Protein AF-A0A0M8NTA4-F1 (afdb_monomer)

Structure (mmCIF, N/CA/C/O backbone):
data_AF-A0A0M8NTA4-F1
#
_entry.id   AF-A0A0M8NTA4-F1
#
loop_
_atom_site.group_PDB
_atom_site.id
_atom_site.type_symbol
_atom_site.label_atom_id
_atom_site.label_alt_id
_atom_site.label_comp_id
_atom_site.label_asym_id
_atom_site.label_entity_id
_atom_site.label_seq_id
_atom_site.pdbx_PDB_ins_code
_atom_site.Cartn_x
_atom_site.Cartn_y
_atom_site.Cartn_z
_atom_site.occupancy
_atom_site.B_iso_or_equiv
_atom_site.auth_seq_id
_atom_site.auth_comp_id
_atom_site.auth_asym_id
_atom_site.auth_atom_id
_atom_site.pdbx_PDB_model_num
ATOM 1 N N . MET A 1 1 ? 6.843 -33.363 -51.214 1.00 38.62 1 MET A N 1
ATOM 2 C CA . MET A 1 1 ? 7.200 -34.109 -49.991 1.00 38.62 1 MET A CA 1
ATOM 3 C C . MET A 1 1 ? 6.464 -33.473 -48.829 1.00 38.62 1 MET A C 1
ATOM 5 O O . MET A 1 1 ? 6.794 -32.365 -48.435 1.00 38.62 1 MET A O 1
ATOM 9 N N . LEU A 1 2 ? 5.397 -34.137 -48.391 1.00 36.53 2 LEU A N 1
ATOM 10 C CA . LEU A 1 2 ? 4.601 -33.786 -47.221 1.00 36.53 2 LEU A CA 1
ATOM 11 C C . LEU A 1 2 ? 5.362 -34.247 -45.975 1.00 36.53 2 LEU A C 1
ATOM 13 O O . LEU A 1 2 ? 5.696 -35.424 -45.885 1.00 36.53 2 LEU A O 1
ATOM 17 N N . HIS A 1 3 ? 5.592 -33.352 -45.022 1.00 39.62 3 HIS A N 1
ATOM 18 C CA . HIS A 1 3 ? 5.750 -33.742 -43.626 1.00 39.62 3 HIS A CA 1
ATOM 19 C C . HIS A 1 3 ? 4.615 -33.087 -42.846 1.00 39.62 3 HIS A C 1
ATOM 21 O O . HIS A 1 3 ? 4.637 -31.895 -42.552 1.00 39.62 3 HIS A O 1
ATOM 27 N N . ASN A 1 4 ? 3.594 -33.902 -42.588 1.00 34.47 4 ASN A N 1
ATOM 28 C CA . ASN A 1 4 ? 2.572 -33.663 -41.585 1.00 34.47 4 ASN A CA 1
ATOM 29 C C . ASN A 1 4 ? 3.221 -33.723 -40.201 1.00 34.47 4 ASN A C 1
ATOM 31 O O . ASN A 1 4 ? 3.860 -34.719 -39.868 1.00 34.47 4 ASN A O 1
ATOM 35 N N . ALA A 1 5 ? 2.962 -32.723 -39.368 1.00 39.41 5 ALA A N 1
ATOM 36 C CA . ALA A 1 5 ? 2.981 -32.891 -37.925 1.00 39.41 5 ALA A CA 1
ATOM 37 C C . ALA A 1 5 ? 1.747 -32.194 -37.347 1.00 39.41 5 ALA A C 1
ATOM 39 O O . ALA A 1 5 ? 1.432 -31.051 -37.672 1.00 39.41 5 ALA A O 1
ATOM 40 N N . CYS A 1 6 ? 1.019 -32.975 -36.565 1.00 31.89 6 CYS A N 1
ATOM 41 C CA . CYS A 1 6 ? -0.339 -32.781 -36.094 1.00 31.89 6 CYS A CA 1
ATOM 42 C C . CYS A 1 6 ? -0.391 -31.846 -34.870 1.00 31.89 6 CYS A C 1
ATOM 44 O O . CYS A 1 6 ? 0.450 -31.925 -33.981 1.00 31.89 6 CYS A O 1
ATOM 46 N N . LEU A 1 7 ? -1.428 -31.015 -34.800 1.00 36.88 7 LEU A N 1
ATOM 47 C CA . LEU A 1 7 ? -1.948 -30.320 -33.611 1.00 36.88 7 LEU A CA 1
ATOM 48 C C . LEU A 1 7 ? -3.465 -30.607 -33.570 1.00 36.88 7 LEU A C 1
ATOM 50 O O . LEU A 1 7 ? -4.003 -30.947 -34.628 1.00 36.88 7 LEU A O 1
ATOM 54 N N . PRO A 1 8 ? -4.223 -30.343 -32.484 1.00 49.56 8 PRO A N 1
ATOM 55 C CA . PRO A 1 8 ? -3.907 -30.152 -31.053 1.00 49.56 8 PRO A CA 1
ATOM 56 C C . PRO A 1 8 ? -4.875 -30.956 -30.126 1.00 49.56 8 PRO A C 1
ATOM 58 O O . PRO A 1 8 ? -5.892 -31.444 -30.605 1.00 49.56 8 PRO A O 1
ATOM 61 N N . ALA A 1 9 ? -4.653 -31.032 -28.800 1.00 30.66 9 ALA A N 1
ATOM 62 C CA . ALA A 1 9 ? -5.752 -31.227 -27.825 1.00 30.66 9 ALA A CA 1
ATOM 63 C C . ALA A 1 9 ? -5.352 -31.034 -26.342 1.00 30.66 9 ALA A C 1
ATOM 65 O O . ALA A 1 9 ? -4.518 -31.756 -25.815 1.00 30.66 9 ALA A O 1
ATOM 66 N N . LEU A 1 10 ? -6.096 -30.124 -25.701 1.00 34.12 10 LEU A N 1
ATOM 67 C CA . LEU A 1 10 ? -6.667 -30.176 -24.345 1.00 34.12 10 LEU A CA 1
ATOM 68 C C . LEU A 1 10 ? -5.788 -30.002 -23.092 1.00 34.12 10 LEU A C 1
ATOM 70 O O . LEU A 1 10 ? -4.822 -30.699 -22.814 1.00 34.12 10 LEU A O 1
ATOM 74 N N . ALA A 1 11 ? -6.262 -29.047 -22.295 1.00 38.06 11 ALA A N 1
ATOM 75 C CA . ALA A 1 11 ? -5.862 -28.711 -20.946 1.00 38.06 11 ALA A CA 1
ATOM 76 C C . ALA A 1 11 ? -6.392 -29.721 -19.918 1.00 38.06 11 ALA A C 1
ATOM 78 O O . ALA A 1 11 ? -7.537 -30.146 -20.036 1.00 38.06 11 ALA A O 1
ATOM 79 N N . VAL A 1 12 ? -5.618 -29.963 -18.854 1.00 43.47 12 VAL A N 1
ATOM 80 C CA . VAL A 1 12 ? -6.124 -30.247 -17.501 1.00 43.47 12 VAL A CA 1
ATOM 81 C C . VAL A 1 12 ? -5.176 -29.577 -16.500 1.00 43.47 12 VAL A C 1
ATOM 83 O O . VAL A 1 12 ? -3.957 -29.731 -16.570 1.00 43.47 12 VAL A O 1
ATOM 86 N N . CYS A 1 13 ? -5.751 -28.765 -15.615 1.00 34.47 13 CYS A N 1
ATOM 87 C CA . CYS A 1 13 ? -5.102 -28.204 -14.437 1.00 34.47 13 CYS A CA 1
ATOM 88 C C . CYS A 1 13 ? -4.732 -29.337 -13.472 1.00 34.47 13 CYS A C 1
ATOM 90 O O . CYS A 1 13 ? -5.584 -30.174 -13.208 1.00 34.47 13 CYS A O 1
ATOM 92 N N . ASN A 1 14 ? -3.516 -29.340 -12.919 1.00 40.31 14 ASN A N 1
ATOM 93 C CA . ASN A 1 14 ? -3.217 -30.163 -11.746 1.00 40.31 14 ASN A CA 1
ATOM 94 C C . ASN A 1 14 ? -3.113 -29.257 -10.517 1.00 40.31 14 ASN A C 1
ATOM 96 O O . ASN A 1 14 ? -2.074 -28.666 -10.219 1.00 40.31 14 ASN A O 1
ATOM 100 N N . ASP A 1 15 ? -4.243 -29.121 -9.844 1.00 46.12 15 ASP A N 1
ATOM 101 C CA . ASP A 1 15 ? -4.413 -28.737 -8.452 1.00 46.12 15 ASP A CA 1
ATOM 102 C C . ASP A 1 15 ? -3.875 -29.846 -7.532 1.00 46.12 15 ASP A C 1
ATOM 104 O O . ASP A 1 15 ? -4.603 -30.603 -6.902 1.00 46.12 15 ASP A O 1
ATOM 108 N N . GLY A 1 16 ? -2.547 -29.935 -7.445 1.00 40.28 16 GLY A N 1
ATOM 109 C CA . GLY A 1 16 ? -1.859 -30.817 -6.504 1.00 40.28 16 GLY A CA 1
ATOM 110 C C . GLY A 1 16 ? -1.827 -30.220 -5.100 1.00 40.28 16 GLY A C 1
ATOM 111 O O . GLY A 1 16 ? -0.839 -29.605 -4.704 1.00 40.28 16 GLY A O 1
ATOM 112 N N . SER A 1 17 ? -2.929 -30.379 -4.375 1.00 48.56 17 SER A N 1
ATOM 113 C CA . SER A 1 17 ? -3.021 -30.246 -2.921 1.00 48.56 17 SER A CA 1
ATOM 114 C C . SER A 1 17 ? -1.857 -30.976 -2.225 1.00 48.56 17 SER A C 1
ATOM 116 O O . SER A 1 17 ? -1.718 -32.186 -2.368 1.00 48.56 17 SER A O 1
ATOM 118 N N . VAL A 1 18 ? -1.010 -30.257 -1.477 1.00 45.47 18 VAL A N 1
ATOM 119 C CA . VAL A 1 18 ? -0.000 -30.853 -0.579 1.00 45.47 18 VAL A CA 1
ATOM 120 C C . VAL A 1 18 ? -0.590 -30.909 0.827 1.00 45.47 18 VAL A C 1
ATOM 122 O O . VAL A 1 18 ? -0.198 -30.168 1.724 1.00 45.47 18 VAL A O 1
ATOM 125 N N . VAL A 1 19 ? -1.586 -31.764 0.997 1.00 46.62 19 V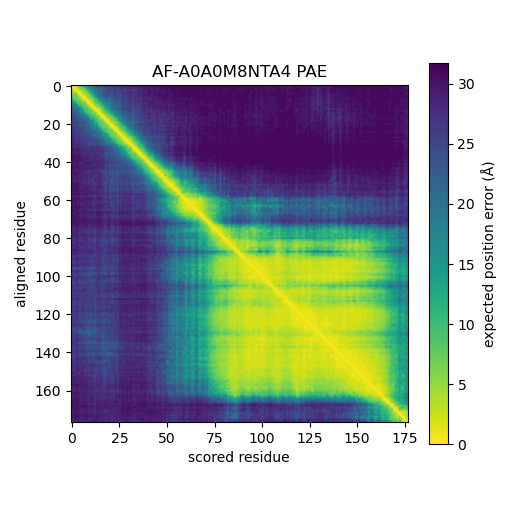AL A N 1
ATOM 126 C CA . VAL A 1 19 ? -1.974 -32.336 2.286 1.00 46.62 19 VAL A CA 1
ATOM 127 C C . VAL A 1 19 ? -2.245 -33.803 1.989 1.00 46.62 19 VAL A C 1
ATOM 129 O O . VAL A 1 19 ? -2.958 -34.063 1.032 1.00 46.62 19 VAL A O 1
ATOM 132 N N . ASP A 1 20 ? -1.548 -34.699 2.695 1.00 46.41 20 ASP A N 1
ATOM 133 C CA . ASP A 1 20 ? -1.800 -36.155 2.845 1.00 46.41 20 ASP A CA 1
ATOM 134 C C . ASP A 1 20 ? -0.500 -36.968 3.019 1.00 46.41 20 ASP A C 1
ATOM 136 O O . ASP A 1 20 ? -0.334 -38.076 2.514 1.00 46.41 20 ASP A O 1
ATOM 140 N N . HIS A 1 21 ? 0.438 -36.447 3.815 1.00 45.28 21 HIS A N 1
ATOM 141 C CA . HIS A 1 21 ? 1.491 -37.268 4.418 1.00 45.28 21 HIS A CA 1
ATOM 142 C C . HIS A 1 21 ? 1.475 -37.112 5.939 1.00 45.28 21 HIS A C 1
ATOM 144 O O . HIS A 1 21 ? 2.413 -36.607 6.546 1.00 45.28 21 HIS A O 1
ATOM 150 N N . ILE A 1 22 ? 0.382 -37.562 6.554 1.00 42.62 22 ILE A N 1
ATOM 151 C CA . ILE A 1 22 ? 0.398 -38.035 7.939 1.00 42.62 22 ILE A CA 1
ATOM 152 C C . ILE A 1 22 ? -0.115 -39.472 7.887 1.00 42.62 22 ILE A C 1
ATOM 154 O O . ILE A 1 22 ? -1.316 -39.720 7.880 1.00 42.62 22 ILE A O 1
ATOM 158 N N . LEU A 1 23 ? 0.813 -40.422 7.773 1.00 37.91 23 LEU A N 1
ATOM 159 C CA . LEU A 1 23 ? 0.514 -41.838 7.931 1.00 37.91 23 LEU A CA 1
ATOM 160 C C . LEU A 1 23 ? 0.286 -42.099 9.423 1.00 37.91 23 LEU A C 1
ATOM 162 O O . LEU A 1 23 ? 1.231 -42.146 10.207 1.00 37.91 23 LEU A O 1
ATOM 166 N N . THR A 1 24 ? -0.977 -42.226 9.817 1.00 39.94 24 THR A N 1
ATOM 167 C CA . THR A 1 24 ? -1.374 -42.760 11.120 1.00 39.94 24 THR A CA 1
ATOM 168 C C . THR A 1 24 ? -1.140 -44.268 11.086 1.00 39.94 24 THR A C 1
ATOM 170 O O . THR A 1 24 ? -1.855 -44.987 10.393 1.00 39.94 24 THR A O 1
ATOM 173 N N . GLN A 1 25 ? -0.115 -44.757 11.783 1.00 40.25 25 GLN A N 1
ATOM 174 C CA . GLN A 1 25 ? 0.052 -46.192 11.994 1.00 40.25 25 GLN A CA 1
ATOM 175 C C . GLN A 1 25 ? -0.775 -46.587 13.222 1.00 40.25 25 GLN A C 1
ATOM 177 O O . GLN A 1 25 ? -0.431 -46.252 14.352 1.00 40.25 25 GLN A O 1
ATOM 182 N N . SER A 1 26 ? -1.908 -47.239 12.980 1.00 39.69 26 SER A N 1
ATOM 183 C CA . SER A 1 26 ? -2.716 -47.926 13.984 1.00 39.69 26 SER A CA 1
ATOM 184 C C . SER A 1 26 ? -2.044 -49.253 14.350 1.00 39.69 26 SER A C 1
ATOM 186 O O . SER A 1 26 ? -1.841 -50.096 13.478 1.00 39.69 26 SER A O 1
ATOM 188 N N . THR A 1 27 ? -1.681 -49.433 15.618 1.00 37.47 27 THR A N 1
ATOM 189 C CA . THR A 1 27 ? -1.270 -50.727 16.187 1.00 37.47 27 THR A CA 1
ATOM 190 C C . THR A 1 27 ? -2.477 -51.416 16.812 1.00 37.47 27 THR A C 1
ATOM 192 O O . THR A 1 27 ? -3.057 -50.887 17.761 1.00 37.47 27 THR A O 1
ATOM 195 N N . ASP A 1 28 ? -2.836 -52.583 16.279 1.00 42.09 28 ASP A N 1
ATOM 196 C CA . ASP A 1 28 ? -3.819 -53.497 16.867 1.00 42.09 28 ASP A CA 1
ATOM 197 C C . ASP A 1 28 ? -3.201 -54.294 18.041 1.00 42.09 28 ASP A C 1
ATOM 199 O O . ASP A 1 28 ? -1.986 -54.515 18.050 1.00 42.09 28 ASP A O 1
ATOM 203 N N . PRO A 1 29 ? -3.999 -54.714 19.043 1.00 38.44 29 PRO A N 1
ATOM 204 C CA . PRO A 1 29 ? -3.502 -55.366 20.254 1.00 38.44 29 PRO A CA 1
ATOM 205 C C . PRO A 1 29 ? -3.348 -56.888 20.087 1.00 38.44 29 PRO A C 1
ATOM 207 O O . PRO A 1 29 ? -4.276 -57.567 19.646 1.00 38.44 29 PRO A O 1
ATOM 210 N N . ASP A 1 30 ? -2.207 -57.436 20.516 1.00 43.41 30 ASP A N 1
ATOM 211 C CA . ASP A 1 30 ? -1.984 -58.885 20.603 1.00 43.41 30 ASP A CA 1
ATOM 212 C C . ASP A 1 30 ? -2.621 -59.480 21.879 1.00 43.41 30 ASP A C 1
ATOM 214 O O . ASP A 1 30 ? -2.388 -58.971 22.983 1.00 43.41 30 ASP A O 1
ATOM 218 N N . PRO A 1 31 ? -3.399 -60.576 21.777 1.00 43.81 31 PRO A N 1
ATOM 219 C CA . PRO A 1 31 ? -4.022 -61.238 22.908 1.00 43.81 31 PRO A CA 1
ATOM 220 C C . PRO A 1 31 ? -3.144 -62.404 23.369 1.00 43.81 31 PRO A C 1
ATOM 222 O O . PRO A 1 31 ? -3.293 -63.530 22.897 1.00 43.81 31 PRO A O 1
ATOM 225 N N . ASN A 1 32 ? -2.261 -62.179 24.338 1.00 38.34 32 ASN A N 1
ATOM 226 C CA . ASN A 1 32 ? -1.883 -63.281 25.215 1.00 38.34 32 ASN A CA 1
ATOM 227 C C . ASN A 1 32 ? -1.700 -62.800 26.651 1.00 38.34 32 ASN A C 1
ATOM 229 O O . ASN A 1 32 ? -0.727 -62.148 27.020 1.00 38.34 32 ASN A O 1
ATOM 233 N N . SER A 1 33 ? -2.730 -63.115 27.424 1.00 35.69 33 SER A N 1
ATOM 234 C CA . SER A 1 33 ? -2.851 -62.929 28.857 1.00 35.69 33 SER A CA 1
ATOM 235 C C . SER A 1 33 ? -2.056 -64.004 29.590 1.00 35.69 33 SER A C 1
ATOM 237 O O . SER A 1 33 ? -2.220 -65.190 29.315 1.00 35.69 33 SER A O 1
ATOM 239 N N . SER A 1 34 ? -1.295 -63.586 30.596 1.00 35.75 34 SER A N 1
ATOM 240 C CA . SER A 1 34 ? -1.298 -64.270 31.890 1.00 35.75 34 SER A CA 1
ATOM 241 C C . SER A 1 34 ? -0.824 -63.300 32.967 1.00 35.75 34 SER A C 1
ATOM 243 O O . SER A 1 34 ? 0.300 -62.806 32.937 1.00 35.75 34 SER A O 1
ATOM 245 N N . THR A 1 35 ? -1.753 -62.998 33.865 1.00 41.19 35 THR A N 1
ATOM 246 C CA . THR A 1 35 ? -1.645 -62.155 35.054 1.00 41.19 35 THR A CA 1
ATOM 247 C C . THR A 1 35 ? -0.945 -62.911 36.178 1.00 41.19 35 THR A C 1
ATOM 249 O O . THR A 1 35 ? -1.394 -64.010 36.476 1.00 41.19 35 THR A O 1
ATOM 252 N N . GLU A 1 36 ? 0.024 -62.296 36.861 1.00 38.59 36 GLU A N 1
ATOM 253 C CA . GLU A 1 36 ? 0.249 -62.492 38.303 1.00 38.59 36 GLU A CA 1
ATOM 254 C C . GLU A 1 36 ? 0.659 -61.150 38.932 1.00 38.59 36 GLU A C 1
ATOM 256 O O . GLU A 1 36 ? 1.432 -60.382 38.364 1.00 38.59 36 GLU A O 1
ATOM 261 N N . THR A 1 37 ? 0.026 -60.842 40.059 1.00 43.38 37 THR A N 1
ATOM 262 C CA . THR A 1 37 ? 0.143 -59.625 40.865 1.00 43.38 37 THR A CA 1
ATOM 263 C C . THR A 1 37 ? 1.312 -59.734 41.838 1.00 43.38 37 THR A C 1
ATOM 265 O O . THR A 1 37 ? 1.348 -60.700 42.599 1.00 43.38 37 THR A O 1
ATOM 268 N N . ASP A 1 38 ? 2.181 -58.726 41.894 1.00 35.38 38 ASP A N 1
ATOM 269 C CA . ASP A 1 38 ? 2.980 -58.446 43.090 1.00 35.38 38 ASP A CA 1
ATOM 270 C C . ASP A 1 38 ? 3.172 -56.931 43.231 1.00 35.38 38 ASP A C 1
ATOM 272 O O . ASP A 1 38 ? 3.679 -56.256 42.333 1.00 35.38 38 ASP A O 1
ATOM 276 N N . ASP A 1 39 ? 2.671 -56.397 44.341 1.00 47.38 39 ASP A N 1
ATOM 277 C CA . ASP A 1 39 ? 2.712 -54.986 44.689 1.00 47.38 39 ASP A CA 1
ATOM 278 C C . ASP A 1 39 ? 4.120 -54.637 45.188 1.00 47.38 39 ASP A C 1
ATOM 280 O O . ASP A 1 39 ? 4.504 -54.961 46.312 1.00 47.38 39 ASP A O 1
ATOM 284 N N . THR A 1 40 ? 4.907 -53.934 44.378 1.00 48.91 40 THR A N 1
ATOM 285 C CA . THR A 1 40 ? 6.055 -53.157 44.862 1.00 48.91 40 THR A CA 1
ATOM 286 C C . THR A 1 40 ? 6.137 -51.871 44.048 1.00 48.91 40 THR A C 1
ATOM 288 O O . THR A 1 40 ? 6.466 -51.895 42.865 1.00 48.91 40 THR A O 1
ATOM 291 N N . GLU A 1 41 ? 5.806 -50.737 44.671 1.00 59.25 41 GLU A N 1
ATOM 292 C CA . GLU A 1 41 ? 6.044 -49.407 44.102 1.00 59.25 41 GLU A CA 1
ATOM 293 C C . GLU A 1 41 ? 7.558 -49.154 44.016 1.00 59.25 41 GLU A C 1
ATOM 295 O O . GLU A 1 41 ? 8.175 -48.585 44.917 1.00 59.25 41 GLU A O 1
ATOM 300 N N . GLU A 1 42 ? 8.179 -49.598 42.926 1.00 58.31 42 GLU A N 1
ATOM 301 C CA . GLU A 1 42 ? 9.487 -49.108 42.515 1.00 58.31 42 GLU A CA 1
ATOM 302 C C . GLU A 1 42 ? 9.264 -47.734 41.871 1.00 58.31 42 GLU A C 1
ATOM 304 O O . GLU A 1 42 ? 8.675 -47.611 40.796 1.00 58.31 42 GLU A O 1
ATOM 309 N N . ILE A 1 43 ? 9.656 -46.670 42.577 1.00 60.50 43 ILE A N 1
ATOM 310 C CA . ILE A 1 43 ? 9.682 -45.314 42.025 1.00 60.50 43 ILE A CA 1
ATOM 311 C C . ILE A 1 43 ? 10.726 -45.332 40.909 1.00 60.50 43 ILE A C 1
ATOM 313 O O . ILE A 1 43 ? 11.920 -45.182 41.173 1.00 60.50 43 ILE A O 1
ATOM 317 N N . ASP A 1 44 ? 10.271 -45.557 39.677 1.00 61.31 44 ASP A N 1
ATOM 318 C CA . ASP A 1 44 ? 11.121 -45.483 38.498 1.00 61.31 44 ASP A CA 1
ATOM 319 C C . ASP A 1 44 ? 11.788 -44.101 38.498 1.00 61.31 44 ASP A C 1
ATOM 321 O O . ASP A 1 44 ? 11.134 -43.066 38.697 1.00 61.31 44 ASP A O 1
ATOM 325 N N . ALA A 1 45 ? 13.118 -44.083 38.388 1.00 66.00 45 ALA A N 1
ATOM 326 C CA . ALA A 1 45 ? 13.875 -42.841 38.408 1.00 66.00 45 ALA A CA 1
ATOM 327 C C . ALA A 1 45 ? 13.299 -41.913 37.327 1.00 66.00 45 ALA A C 1
ATOM 329 O O . ALA A 1 45 ? 12.936 -42.400 36.254 1.00 66.00 45 ALA A O 1
ATOM 330 N N . PRO A 1 46 ? 13.188 -40.590 37.563 1.00 64.62 46 PRO A N 1
ATOM 331 C CA . PRO A 1 46 ? 12.560 -39.710 36.591 1.00 64.62 46 PRO A CA 1
ATOM 332 C C . PRO A 1 46 ? 13.260 -39.887 35.246 1.00 64.62 46 PRO A C 1
ATOM 334 O O . PRO A 1 46 ? 14.461 -39.628 35.135 1.00 64.62 46 PRO A O 1
ATOM 337 N N . VAL A 1 47 ? 12.508 -40.357 34.244 1.00 65.44 47 VAL A N 1
ATOM 338 C CA . VAL A 1 47 ? 12.988 -40.511 32.872 1.00 65.44 47 VAL A CA 1
ATOM 339 C C . VAL A 1 47 ? 13.516 -39.149 32.445 1.00 65.44 47 VAL A C 1
ATOM 341 O O . VAL A 1 47 ? 12.754 -38.212 32.200 1.00 65.44 47 VAL A O 1
ATOM 344 N N . SER A 1 48 ? 14.841 -39.014 32.439 1.00 67.50 48 SER A N 1
ATOM 345 C CA . SER A 1 48 ? 15.516 -37.772 32.098 1.00 67.50 48 SER A CA 1
ATOM 346 C C . SER A 1 48 ? 15.328 -37.545 30.604 1.00 67.50 48 SER A C 1
ATOM 348 O O . SER A 1 48 ? 16.056 -38.071 29.765 1.00 67.50 48 SER A O 1
ATOM 350 N N . THR A 1 49 ? 14.279 -36.810 30.250 1.00 67.62 49 THR A N 1
ATOM 351 C CA . THR A 1 49 ? 14.062 -36.372 28.877 1.00 67.62 49 THR A CA 1
ATOM 352 C C . THR A 1 49 ? 15.169 -35.394 28.507 1.00 67.62 49 THR A C 1
ATOM 354 O O . THR A 1 49 ? 15.417 -34.444 29.251 1.00 67.62 49 THR A O 1
ATOM 357 N N . ALA A 1 50 ? 15.797 -35.587 27.346 1.00 70.19 50 ALA A N 1
ATOM 358 C CA . ALA A 1 50 ? 16.816 -34.699 26.787 1.00 70.19 50 ALA A CA 1
ATOM 359 C C . ALA A 1 50 ? 16.212 -33.369 26.292 1.00 70.19 50 ALA A C 1
ATOM 361 O O . ALA A 1 50 ? 16.358 -32.997 25.130 1.00 70.19 50 ALA A O 1
ATOM 362 N N . VAL A 1 51 ? 15.484 -32.668 27.161 1.00 68.81 51 VAL A N 1
ATOM 363 C CA . VAL A 1 51 ? 15.011 -31.309 26.920 1.00 68.81 51 VAL A CA 1
ATOM 364 C C . VAL A 1 51 ? 16.144 -30.379 27.347 1.00 68.81 51 VAL A C 1
ATOM 366 O O . VAL A 1 51 ? 16.459 -30.325 28.537 1.00 68.81 51 VAL A O 1
ATOM 369 N N . PRO A 1 52 ? 16.789 -29.658 26.414 1.00 65.50 52 PRO A N 1
ATOM 370 C CA . PRO A 1 52 ? 17.791 -28.672 26.780 1.00 65.50 52 PRO A CA 1
ATOM 371 C C . PRO A 1 52 ? 17.159 -27.625 27.698 1.00 65.50 52 PRO A C 1
ATOM 373 O O . PRO A 1 52 ? 16.063 -27.131 27.427 1.00 65.50 52 PRO A O 1
ATOM 376 N N . ASN A 1 53 ? 17.840 -27.290 28.791 1.00 67.94 53 ASN A N 1
ATOM 377 C CA . ASN A 1 53 ? 17.412 -26.213 29.671 1.00 67.94 53 ASN A CA 1
ATOM 378 C C . ASN A 1 53 ? 17.498 -24.881 28.902 1.00 67.94 53 ASN A C 1
ATOM 380 O O . ASN A 1 53 ? 18.586 -24.430 28.561 1.00 67.94 53 ASN A O 1
ATOM 384 N N . PHE 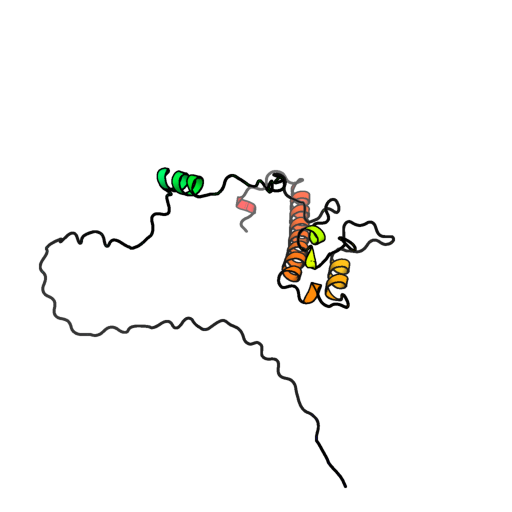A 1 54 ? 16.352 -24.266 28.597 1.00 66.88 54 PHE A N 1
ATOM 385 C CA . PHE A 1 54 ? 16.281 -22.988 27.871 1.00 66.88 54 PHE A CA 1
ATOM 386 C C . PHE A 1 54 ? 16.368 -21.766 28.786 1.00 66.88 54 PHE A C 1
ATOM 388 O O . PHE A 1 54 ? 16.201 -20.641 28.314 1.00 66.88 54 PHE A O 1
ATOM 395 N N . ILE A 1 55 ? 16.583 -21.961 30.088 1.00 75.06 55 ILE A N 1
ATOM 396 C CA . ILE A 1 55 ? 16.870 -20.866 31.006 1.00 75.06 55 ILE A CA 1
ATOM 397 C C . ILE A 1 55 ? 18.371 -20.608 30.887 1.00 75.06 55 ILE A C 1
ATOM 399 O O . ILE A 1 55 ? 19.146 -21.417 31.393 1.00 75.06 55 ILE A O 1
ATOM 403 N N . PRO A 1 56 ? 18.801 -19.534 30.203 1.00 60.72 56 PRO A N 1
ATOM 404 C CA . PRO A 1 56 ? 20.217 -19.258 30.086 1.00 60.72 56 PRO A CA 1
ATOM 405 C C . PRO A 1 56 ? 20.746 -18.939 31.482 1.00 60.72 56 PRO A C 1
ATOM 407 O O . PRO A 1 56 ? 20.329 -17.955 32.107 1.00 60.72 56 PRO A O 1
ATOM 410 N N . ASP A 1 57 ? 21.657 -19.770 31.980 1.00 69.75 57 ASP A N 1
ATOM 411 C CA . ASP A 1 57 ? 22.396 -19.438 33.187 1.00 69.75 57 ASP A CA 1
ATOM 412 C C . ASP A 1 57 ? 23.135 -18.119 32.934 1.00 69.75 57 ASP A C 1
ATOM 414 O O . ASP A 1 57 ? 23.685 -17.883 31.855 1.00 69.75 57 ASP A O 1
ATOM 418 N N . ARG A 1 58 ? 23.125 -17.200 33.910 1.00 62.97 58 ARG A N 1
ATOM 419 C CA . ARG A 1 58 ? 23.734 -15.860 33.751 1.00 62.97 58 ARG A CA 1
ATOM 420 C C . ARG A 1 58 ? 25.189 -15.942 33.266 1.00 62.97 58 ARG A C 1
ATOM 422 O O . ARG A 1 58 ? 25.621 -15.113 32.471 1.00 62.97 58 ARG A O 1
ATOM 429 N N . THR A 1 59 ? 25.888 -16.992 33.683 1.00 72.69 59 THR A N 1
ATOM 430 C CA . THR A 1 59 ? 27.234 -17.388 33.258 1.00 72.69 59 THR A CA 1
ATOM 431 C C . THR A 1 59 ? 27.359 -17.639 31.753 1.00 72.69 59 THR A C 1
ATOM 433 O O . THR A 1 59 ? 28.369 -17.261 31.163 1.00 72.69 59 THR A O 1
ATOM 436 N N . GLU A 1 60 ? 26.350 -18.227 31.107 1.00 78.25 60 GLU A N 1
ATOM 437 C CA . GLU A 1 60 ? 26.356 -18.490 29.663 1.00 78.25 60 GLU A CA 1
ATOM 438 C C . GLU A 1 60 ? 26.167 -17.208 28.847 1.00 78.25 60 GLU A C 1
ATOM 440 O O . GLU A 1 60 ? 26.859 -16.995 27.851 1.00 78.25 60 GLU A O 1
ATOM 445 N N . LEU A 1 61 ? 25.280 -16.307 29.288 1.00 78.81 61 LEU A N 1
ATOM 446 C CA . LEU A 1 61 ? 25.083 -15.008 28.627 1.00 78.81 61 LEU A CA 1
ATOM 447 C C . LEU A 1 61 ? 26.354 -14.156 28.660 1.00 78.81 61 LEU A C 1
ATOM 449 O O . LEU A 1 61 ? 26.682 -13.486 27.677 1.00 78.81 61 LEU A O 1
ATOM 453 N N . ASP A 1 62 ? 27.076 -14.193 29.777 1.00 81.94 62 ASP A N 1
ATOM 454 C CA . ASP A 1 62 ? 28.339 -13.478 29.921 1.00 81.94 62 ASP A CA 1
ATOM 455 C C . ASP A 1 62 ? 29.457 -14.138 29.098 1.00 81.94 62 ASP A C 1
ATOM 457 O O . ASP A 1 62 ? 30.256 -13.435 28.476 1.00 81.94 62 ASP A O 1
ATOM 461 N N . ALA A 1 63 ? 29.465 -15.471 28.980 1.00 83.31 63 ALA A N 1
ATOM 462 C CA . ALA A 1 63 ? 30.369 -16.183 28.076 1.00 83.31 63 ALA A CA 1
ATOM 463 C C . ALA A 1 63 ? 30.141 -15.794 26.602 1.00 83.31 63 ALA A C 1
ATOM 465 O O . ALA A 1 63 ? 31.102 -15.496 25.893 1.00 83.31 63 ALA A O 1
ATOM 466 N N . ILE A 1 64 ? 28.882 -15.706 26.152 1.00 79.38 64 ILE A N 1
ATOM 467 C CA . ILE A 1 64 ? 28.532 -15.271 24.787 1.00 79.38 64 ILE A CA 1
ATOM 468 C C . ILE A 1 64 ? 28.986 -13.828 24.539 1.00 79.38 64 ILE A C 1
ATOM 470 O O . ILE A 1 64 ? 29.551 -13.531 23.485 1.00 79.38 64 ILE A O 1
ATOM 474 N N . ARG A 1 65 ? 28.781 -12.925 25.508 1.00 80.94 65 ARG A N 1
ATOM 475 C CA . ARG A 1 65 ? 29.245 -11.530 25.410 1.00 80.94 65 ARG A CA 1
ATOM 476 C C . ARG A 1 65 ? 30.761 -11.427 25.289 1.00 80.94 65 ARG A C 1
ATOM 478 O O . ARG A 1 65 ? 31.231 -10.610 24.506 1.00 80.94 65 ARG A O 1
ATOM 485 N N . ASN A 1 66 ? 31.504 -12.256 26.021 1.00 80.69 66 ASN A N 1
ATOM 486 C CA . ASN A 1 66 ? 32.967 -12.273 25.990 1.00 80.69 66 ASN A CA 1
ATOM 487 C C . ASN A 1 66 ? 33.535 -12.868 24.689 1.00 80.69 66 ASN A C 1
ATOM 489 O O . ASN A 1 66 ? 34.660 -12.545 24.316 1.00 80.69 66 ASN A O 1
ATOM 493 N N . MET A 1 67 ? 32.773 -13.724 23.997 1.00 82.50 67 MET A N 1
ATOM 494 C CA . MET A 1 67 ? 33.148 -14.277 22.688 1.00 82.50 67 MET A CA 1
ATOM 495 C C . MET A 1 67 ? 32.790 -13.365 21.508 1.00 82.50 67 MET A C 1
ATOM 497 O O . MET A 1 67 ? 33.296 -13.567 20.402 1.00 82.50 67 MET A O 1
ATOM 501 N N . LEU A 1 68 ? 31.916 -12.374 21.708 1.00 77.19 68 LEU A N 1
ATOM 502 C CA . LEU A 1 68 ? 31.540 -11.443 20.653 1.00 77.19 68 LEU A CA 1
ATOM 503 C C . LEU A 1 68 ? 32.671 -10.415 20.452 1.00 77.19 68 LEU A C 1
ATOM 505 O O . LEU A 1 68 ? 33.149 -9.843 21.434 1.00 77.19 68 LEU A O 1
ATOM 509 N N . PRO A 1 69 ? 33.115 -10.141 19.210 1.00 75.19 69 PRO A N 1
ATOM 510 C CA . PRO A 1 69 ? 34.081 -9.074 18.965 1.00 75.19 69 PRO A CA 1
ATOM 511 C C . PRO A 1 69 ? 33.559 -7.737 19.521 1.00 75.19 69 PRO A C 1
ATOM 513 O O . PRO A 1 69 ? 32.337 -7.538 19.564 1.00 75.19 69 PRO A O 1
ATOM 516 N N . PRO A 1 70 ? 34.450 -6.797 19.915 1.00 71.25 70 PRO A N 1
ATOM 517 C CA . PRO A 1 70 ? 34.024 -5.454 20.295 1.00 71.25 70 PRO A CA 1
ATOM 518 C C . PRO A 1 70 ? 33.135 -4.914 19.175 1.00 71.25 70 PRO A C 1
ATOM 520 O O . PRO A 1 70 ? 33.431 -5.176 18.004 1.00 71.25 70 PRO A O 1
ATOM 523 N N . PRO A 1 71 ? 32.025 -4.231 19.501 1.00 67.56 71 PRO A N 1
ATOM 524 C CA . PRO A 1 71 ? 31.047 -3.859 18.502 1.00 67.56 71 PRO A CA 1
ATOM 525 C C . PRO A 1 71 ? 31.730 -2.949 17.482 1.00 67.56 71 PRO A C 1
ATOM 527 O O . PRO A 1 71 ? 31.899 -1.754 17.713 1.00 67.56 71 PRO A O 1
ATOM 530 N N . ASN A 1 72 ? 32.115 -3.513 16.336 1.00 63.94 72 ASN A N 1
ATOM 531 C CA . ASN A 1 72 ? 32.316 -2.771 15.105 1.00 63.94 72 ASN A CA 1
ATOM 532 C C . ASN A 1 72 ? 30.926 -2.242 14.765 1.00 63.94 72 ASN A C 1
ATOM 534 O O . ASN A 1 72 ? 30.117 -2.924 14.137 1.00 63.94 72 ASN A O 1
ATOM 538 N N . ALA A 1 73 ? 30.608 -1.100 15.373 1.00 63.41 73 ALA A N 1
ATOM 539 C CA . ALA A 1 73 ? 29.259 -0.641 15.622 1.00 63.41 73 ALA A CA 1
ATOM 540 C C . ALA A 1 73 ? 28.624 -0.161 14.321 1.00 63.41 73 ALA A C 1
ATOM 542 O O . ALA A 1 73 ? 28.526 1.034 14.050 1.00 63.41 73 ALA A O 1
ATOM 543 N N . LEU A 1 74 ? 28.134 -1.101 13.519 1.00 69.25 74 LEU A N 1
ATOM 544 C CA . LEU A 1 74 ? 26.979 -0.816 12.692 1.00 69.25 74 LEU A CA 1
ATOM 545 C C . LEU A 1 74 ? 25.843 -0.530 13.671 1.00 69.25 74 LEU A C 1
ATOM 547 O O . LEU A 1 74 ? 25.202 -1.444 14.189 1.00 69.25 74 LEU A O 1
ATOM 551 N N . ALA A 1 75 ? 25.679 0.749 14.013 1.00 74.44 75 ALA A N 1
ATOM 552 C CA . ALA A 1 75 ? 24.588 1.204 14.849 1.00 74.44 75 ALA A CA 1
ATOM 553 C C . ALA A 1 75 ? 23.291 0.703 14.213 1.00 74.44 75 ALA A C 1
ATOM 555 O O . ALA A 1 75 ? 22.983 1.036 13.064 1.00 74.44 75 ALA A O 1
ATOM 556 N N . LEU A 1 76 ? 22.559 -0.137 14.948 1.00 77.31 76 LEU A N 1
ATOM 557 C CA . LEU A 1 76 ? 21.232 -0.545 14.520 1.00 77.31 76 LEU A CA 1
ATOM 558 C C . LEU A 1 76 ? 20.409 0.725 14.286 1.00 77.31 76 LEU A C 1
ATOM 560 O O . LEU A 1 76 ? 20.466 1.649 15.108 1.00 77.31 76 LEU A O 1
ATOM 564 N N . PRO A 1 77 ? 19.657 0.801 13.176 1.00 78.44 77 PRO A N 1
ATOM 565 C CA . PRO A 1 77 ? 18.774 1.928 12.965 1.00 78.44 77 PRO A CA 1
ATOM 566 C C . PRO A 1 77 ? 17.810 2.028 14.155 1.00 78.44 77 PRO A C 1
ATOM 568 O O . PRO A 1 77 ? 17.371 1.001 14.682 1.00 78.44 77 PRO A O 1
ATOM 571 N N . PRO A 1 78 ? 17.481 3.248 14.602 1.00 80.50 78 PRO A N 1
ATOM 572 C CA . PRO A 1 78 ? 16.633 3.433 15.765 1.00 80.50 78 PRO A CA 1
ATOM 573 C C . PRO A 1 78 ? 15.270 2.769 15.544 1.00 80.50 78 PRO A C 1
ATOM 575 O O . PRO A 1 78 ? 14.599 3.001 14.534 1.00 80.50 78 PRO A O 1
ATOM 578 N N . PHE A 1 79 ? 14.845 1.957 16.510 1.00 80.56 79 PHE A N 1
ATOM 579 C CA . PHE A 1 79 ? 13.515 1.361 16.510 1.00 80.56 79 PHE A CA 1
ATOM 580 C C . PHE A 1 79 ? 12.476 2.402 16.928 1.00 80.56 79 PHE A C 1
ATOM 582 O O . PHE A 1 79 ? 12.657 3.149 17.890 1.00 80.56 79 PHE A O 1
ATOM 589 N N . ARG A 1 80 ? 11.355 2.448 16.207 1.00 78.69 80 ARG A N 1
ATOM 590 C CA . ARG A 1 80 ? 10.217 3.308 16.544 1.00 78.69 80 ARG A CA 1
ATOM 591 C C . ARG A 1 80 ? 9.219 2.512 17.384 1.00 78.69 80 ARG A C 1
ATOM 593 O O . ARG A 1 80 ? 8.678 1.528 16.896 1.00 78.69 80 ARG A O 1
ATOM 600 N N . SER A 1 81 ? 8.902 2.981 18.591 1.00 82.94 81 SER A N 1
ATOM 601 C CA . SER A 1 81 ? 7.903 2.332 19.466 1.00 82.94 81 SER A CA 1
ATOM 602 C C . SER A 1 81 ? 6.457 2.561 19.023 1.00 82.94 81 SER A C 1
ATOM 604 O O . SER A 1 81 ? 5.546 1.852 19.436 1.00 82.94 81 SER A O 1
ATOM 606 N N . THR A 1 82 ? 6.217 3.575 18.194 1.00 83.25 82 THR A N 1
ATOM 607 C CA . THR A 1 82 ? 4.882 3.855 17.669 1.00 83.25 82 THR A CA 1
ATOM 608 C C . THR A 1 82 ? 4.606 2.969 16.447 1.00 83.25 82 THR A C 1
ATOM 610 O O . THR A 1 82 ? 5.424 2.941 15.519 1.00 83.25 82 THR A O 1
ATOM 613 N N . PRO A 1 83 ? 3.459 2.271 16.390 1.00 81.44 83 PRO A N 1
ATOM 614 C CA . PRO A 1 83 ? 3.104 1.446 15.242 1.00 81.44 83 PRO A CA 1
ATOM 615 C C . PRO A 1 83 ? 2.886 2.313 13.997 1.00 81.44 83 PRO A C 1
ATOM 617 O O . PRO A 1 83 ? 2.554 3.505 14.080 1.00 81.44 83 PRO A O 1
ATOM 620 N N . ILE A 1 84 ? 3.123 1.739 12.819 1.00 82.56 84 ILE A N 1
ATOM 621 C CA . ILE A 1 84 ? 2.803 2.394 11.548 1.00 82.56 84 ILE A CA 1
ATOM 622 C C . ILE A 1 84 ? 1.324 2.136 11.243 1.00 82.56 84 ILE A C 1
ATOM 624 O O . ILE A 1 84 ? 0.814 1.043 11.462 1.00 82.56 84 ILE A O 1
ATOM 628 N N . ASN A 1 85 ? 0.62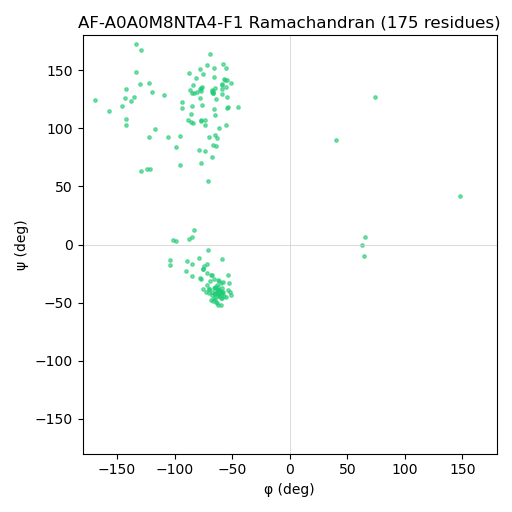6 3.173 10.781 1.00 82.44 85 ASN A N 1
ATOM 629 C CA . ASN A 1 85 ? -0.763 3.056 10.357 1.00 82.44 85 ASN A CA 1
ATOM 630 C C . ASN A 1 85 ? -0.817 2.593 8.896 1.00 82.44 85 ASN A C 1
ATOM 632 O O . ASN A 1 85 ? -0.372 3.319 8.008 1.00 82.44 85 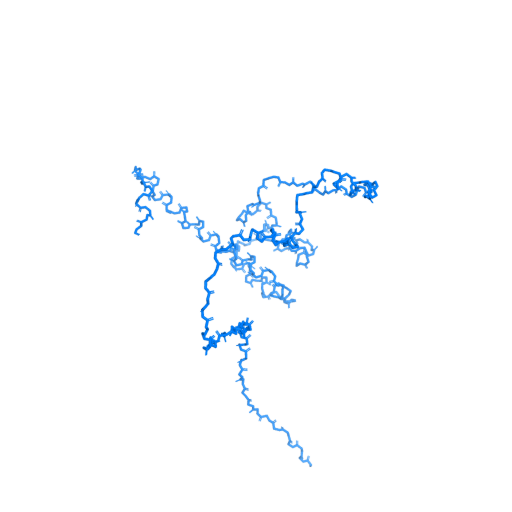ASN A O 1
ATOM 636 N N . ASP A 1 86 ? -1.424 1.432 8.664 1.00 79.25 86 ASP A N 1
ATOM 637 C CA . ASP A 1 86 ? -1.507 0.798 7.343 1.00 79.25 86 ASP A CA 1
ATOM 638 C C . ASP A 1 86 ? -2.465 1.490 6.363 1.00 79.25 86 ASP A C 1
ATOM 640 O O . ASP A 1 86 ? -2.413 1.247 5.157 1.00 79.25 86 ASP A O 1
ATOM 644 N N . PHE A 1 87 ? -3.356 2.345 6.869 1.00 77.31 87 PHE A N 1
ATOM 645 C CA . PHE A 1 87 ? -4.406 3.008 6.091 1.00 77.31 87 PHE A CA 1
ATOM 646 C C . PHE A 1 87 ? -4.097 4.473 5.782 1.00 77.31 87 PHE A C 1
ATOM 648 O O . PHE A 1 87 ? -4.769 5.082 4.947 1.00 77.31 87 PHE A O 1
ATOM 655 N N . ASN A 1 88 ? -3.105 5.063 6.451 1.00 69.81 88 ASN A N 1
ATOM 656 C CA . ASN A 1 88 ? -2.762 6.466 6.261 1.00 69.81 88 ASN A CA 1
ATOM 657 C C . ASN A 1 88 ? -1.762 6.645 5.102 1.00 69.81 88 ASN A C 1
ATOM 659 O O . ASN A 1 88 ? -0.883 5.821 4.874 1.00 69.81 88 ASN A O 1
ATOM 663 N N . ARG A 1 89 ? -1.867 7.772 4.390 1.00 76.62 89 ARG A N 1
ATOM 664 C CA . ARG A 1 89 ? -0.932 8.207 3.343 1.00 76.62 89 ARG A CA 1
ATOM 665 C C . ARG A 1 89 ? 0.314 8.923 3.881 1.00 76.62 89 ARG A C 1
ATOM 667 O O . ARG A 1 89 ? 1.040 9.538 3.111 1.00 76.62 89 ARG A O 1
ATOM 674 N N . THR A 1 90 ? 0.572 8.873 5.185 1.00 82.00 90 THR A N 1
ATOM 675 C CA . THR A 1 90 ? 1.703 9.577 5.812 1.00 82.00 90 THR A CA 1
ATOM 676 C C . THR A 1 90 ? 3.045 8.889 5.607 1.00 82.00 90 THR A C 1
ATOM 678 O O . THR A 1 90 ? 4.073 9.564 5.604 1.00 82.00 90 THR A O 1
ATOM 681 N N . LYS A 1 91 ? 3.070 7.557 5.473 1.00 86.62 91 LYS A N 1
ATOM 682 C CA . LYS A 1 91 ? 4.310 6.779 5.354 1.00 86.62 91 LYS A CA 1
ATOM 683 C C . LYS A 1 91 ? 4.248 5.812 4.167 1.00 86.62 91 LYS A C 1
ATOM 685 O O . LYS A 1 91 ? 3.210 5.183 3.968 1.00 86.62 91 LYS A O 1
ATOM 690 N N . PRO A 1 92 ? 5.340 5.678 3.393 1.00 89.12 92 PRO A N 1
ATOM 691 C CA . PRO A 1 92 ? 5.403 4.805 2.225 1.00 89.12 92 PRO A CA 1
ATOM 692 C C . PRO A 1 92 ? 5.575 3.334 2.640 1.00 89.12 92 PRO A C 1
ATOM 694 O O . PRO A 1 92 ? 6.653 2.759 2.520 1.00 89.12 92 PRO A O 1
ATOM 697 N N . LEU A 1 93 ? 4.526 2.744 3.224 1.00 89.88 93 LEU A N 1
ATOM 698 C CA . LEU A 1 93 ? 4.594 1.426 3.858 1.00 89.88 93 LEU A CA 1
ATOM 699 C C . LEU A 1 93 ? 5.057 0.321 2.898 1.00 89.88 93 LEU A C 1
ATOM 701 O O . LEU A 1 93 ? 5.839 -0.538 3.299 1.00 89.88 93 LEU A O 1
ATOM 705 N N . LEU A 1 94 ? 4.594 0.328 1.645 1.00 90.94 94 LEU A N 1
ATOM 706 C CA . LEU A 1 94 ? 4.917 -0.733 0.692 1.00 90.94 94 LEU A CA 1
ATOM 707 C C . LEU A 1 94 ? 6.347 -0.595 0.175 1.00 90.94 94 LEU A C 1
ATOM 709 O O . LEU A 1 94 ? 7.037 -1.605 0.060 1.00 90.94 94 LEU A O 1
ATOM 713 N N . SER A 1 95 ? 6.817 0.627 -0.065 1.00 92.00 95 SER A N 1
ATOM 714 C CA . SER A 1 95 ? 8.207 0.886 -0.438 1.00 92.00 95 SER A CA 1
ATOM 715 C C . SER A 1 95 ? 9.175 0.524 0.688 1.00 92.00 95 SER A C 1
ATOM 717 O O . SER A 1 95 ? 10.237 -0.025 0.415 1.00 92.00 95 SER A O 1
ATOM 719 N N . LEU A 1 96 ? 8.803 0.778 1.950 1.00 89.44 96 LEU A N 1
ATOM 720 C CA . LEU A 1 96 ? 9.615 0.404 3.115 1.00 89.44 96 LEU A CA 1
ATOM 721 C C . LEU A 1 96 ? 9.655 -1.114 3.334 1.00 89.44 96 LEU A C 1
ATOM 723 O O . LEU A 1 96 ? 10.709 -1.657 3.646 1.00 89.44 96 LEU A O 1
ATOM 727 N N . ALA A 1 97 ? 8.522 -1.802 3.172 1.00 91.06 97 ALA A N 1
ATOM 728 C CA . ALA A 1 97 ? 8.434 -3.246 3.384 1.00 91.06 97 ALA A CA 1
ATOM 729 C C . ALA A 1 97 ? 9.008 -4.068 2.217 1.00 91.06 97 ALA A C 1
ATOM 731 O O . ALA A 1 97 ? 9.473 -5.189 2.421 1.00 91.06 97 ALA A O 1
ATOM 732 N N . PHE A 1 98 ? 8.969 -3.531 0.994 1.00 93.50 98 PHE A N 1
ATOM 733 C CA . PHE A 1 98 ? 9.388 -4.225 -0.224 1.00 93.50 98 PHE A CA 1
ATOM 734 C C . PHE A 1 98 ? 10.369 -3.389 -1.059 1.00 93.50 98 PHE A C 1
ATOM 736 O O . PHE A 1 98 ? 10.074 -3.076 -2.218 1.00 93.50 98 PHE A O 1
ATOM 743 N N . PRO A 1 99 ? 11.566 -3.072 -0.534 1.00 92.88 99 PRO A N 1
ATOM 744 C CA . PRO A 1 99 ? 12.541 -2.248 -1.251 1.00 92.88 99 PRO A CA 1
ATOM 745 C C . PRO A 1 99 ? 12.937 -2.850 -2.611 1.00 92.88 99 PRO A C 1
ATOM 747 O O . PRO A 1 99 ? 13.124 -2.121 -3.579 1.00 92.88 99 PRO A O 1
ATOM 750 N N . ALA A 1 100 ? 12.955 -4.183 -2.737 1.00 92.69 100 ALA A N 1
ATOM 751 C CA . ALA A 1 100 ? 13.218 -4.868 -4.007 1.00 92.69 100 ALA A CA 1
ATOM 752 C C . ALA A 1 100 ? 12.131 -4.634 -5.079 1.00 92.69 100 ALA A C 1
ATOM 754 O O . ALA A 1 100 ? 12.410 -4.655 -6.278 1.00 92.69 100 ALA A O 1
ATOM 755 N N . LEU A 1 101 ? 10.880 -4.407 -4.667 1.00 94.12 101 LEU A N 1
ATOM 756 C CA . LEU A 1 101 ? 9.781 -4.102 -5.587 1.00 94.12 101 LEU A CA 1
ATOM 757 C C . LEU A 1 101 ? 9.725 -2.612 -5.936 1.00 94.12 101 LEU A C 1
ATOM 759 O O . LEU A 1 101 ? 9.299 -2.263 -7.038 1.00 94.12 101 LEU A O 1
ATOM 763 N N . PHE A 1 102 ? 10.206 -1.759 -5.031 1.00 93.25 102 PHE A N 1
ATOM 764 C CA . PHE A 1 102 ? 10.224 -0.303 -5.154 1.00 93.25 102 PHE A CA 1
ATOM 765 C C . PHE A 1 102 ? 11.657 0.250 -5.052 1.00 93.25 102 PHE A C 1
ATOM 767 O O . PHE A 1 102 ? 11.956 1.002 -4.125 1.00 93.25 102 PHE A O 1
ATOM 774 N N . PRO A 1 103 ? 12.552 -0.063 -6.009 1.00 90.31 103 PRO A N 1
ATOM 775 C CA . PRO A 1 103 ? 13.976 0.277 -5.903 1.00 90.31 103 PRO A CA 1
ATOM 776 C C . PRO A 1 103 ? 14.237 1.786 -5.814 1.00 90.31 103 PRO A C 1
ATOM 778 O O . PRO A 1 103 ? 15.164 2.222 -5.144 1.00 90.31 103 PRO A O 1
ATOM 781 N N . TYR A 1 104 ? 13.389 2.594 -6.452 1.00 89.25 104 TYR A N 1
ATOM 782 C CA . TYR A 1 104 ? 13.477 4.057 -6.421 1.00 89.25 104 TYR A CA 1
ATOM 783 C C . TYR A 1 104 ? 12.505 4.692 -5.414 1.00 89.25 104 TYR A C 1
ATOM 785 O O . TYR A 1 104 ? 12.344 5.908 -5.404 1.00 89.25 104 TYR A O 1
ATOM 793 N N . GLY A 1 105 ? 11.751 3.887 -4.654 1.00 83.00 105 GLY A N 1
ATOM 794 C CA . GLY A 1 105 ? 10.642 4.352 -3.808 1.00 83.00 105 GLY A CA 1
ATOM 795 C C . GLY A 1 105 ? 9.474 5.003 -4.568 1.00 83.00 105 GLY A C 1
ATOM 796 O O . GLY A 1 105 ? 8.489 5.416 -3.955 1.00 83.00 105 GLY A O 1
ATOM 797 N N . GLY A 1 106 ? 9.574 5.095 -5.898 1.00 79.69 106 GLY A N 1
ATOM 798 C CA . GLY A 1 106 ? 8.566 5.664 -6.780 1.00 79.69 106 GLY A CA 1
ATOM 799 C C . GLY A 1 106 ? 7.310 4.801 -6.870 1.00 79.69 106 GLY A C 1
ATOM 800 O O . GLY A 1 106 ? 7.304 3.628 -6.516 1.00 79.69 106 GLY A O 1
ATOM 801 N N . ALA A 1 107 ? 6.232 5.400 -7.371 1.00 84.12 107 ALA A N 1
ATOM 802 C CA . ALA A 1 107 ? 4.921 4.773 -7.531 1.00 84.12 107 ALA A CA 1
ATOM 803 C C . ALA A 1 107 ? 4.186 4.367 -6.242 1.00 84.12 107 ALA A C 1
ATOM 805 O O . ALA A 1 107 ? 3.092 3.829 -6.361 1.00 84.12 107 ALA A O 1
ATOM 806 N N . GLU A 1 108 ? 4.675 4.704 -5.050 1.00 89.25 108 GLU A N 1
ATOM 807 C CA . GLU A 1 108 ? 3.953 4.470 -3.795 1.00 89.25 108 GLU A CA 1
ATOM 808 C C . GLU A 1 108 ? 2.562 5.147 -3.751 1.00 89.25 108 GLU A C 1
ATOM 810 O O . GLU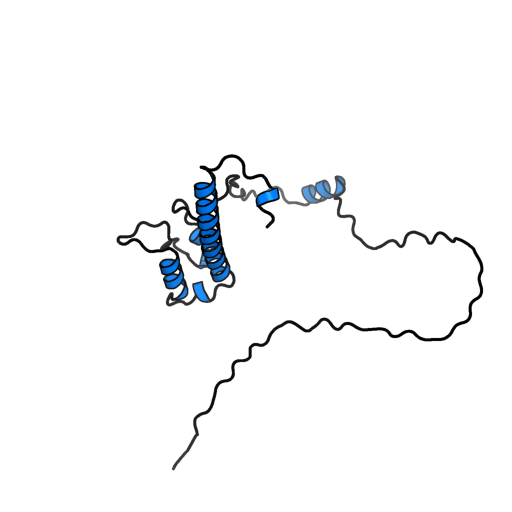 A 1 108 ? 2.279 6.139 -4.436 1.00 89.25 108 GLU A O 1
ATOM 815 N N . PHE A 1 109 ? 1.662 4.608 -2.926 1.00 89.00 109 PHE A N 1
ATOM 816 C CA . PHE A 1 109 ? 0.305 5.121 -2.744 1.00 89.00 109 PHE A CA 1
ATOM 817 C C . PHE A 1 109 ? 0.244 6.497 -2.063 1.00 89.00 109 PHE A C 1
ATOM 819 O O . PHE A 1 109 ? -0.715 7.243 -2.261 1.00 89.00 109 PHE A O 1
ATOM 826 N N . THR A 1 110 ? 1.252 6.835 -1.258 1.00 88.19 110 THR A N 1
ATOM 827 C CA . THR A 1 110 ? 1.353 8.112 -0.536 1.00 88.19 110 THR A CA 1
ATOM 828 C C .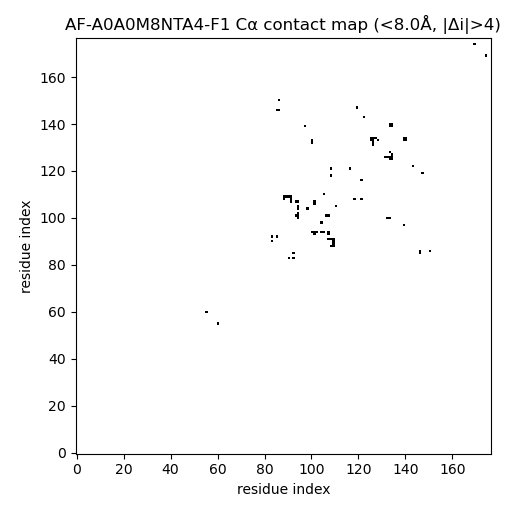 THR A 1 110 ? 1.746 9.279 -1.434 1.00 88.19 110 THR A C 1
ATOM 830 O O . THR A 1 110 ? 1.477 10.428 -1.093 1.00 88.19 110 THR A O 1
ATOM 833 N N . ILE A 1 111 ? 2.350 8.995 -2.591 1.00 88.06 111 ILE A N 1
ATOM 834 C CA . ILE A 1 111 ? 2.820 10.018 -3.523 1.00 88.06 111 ILE A CA 1
ATOM 835 C C . ILE A 1 111 ? 1.608 10.763 -4.111 1.00 88.06 111 ILE A C 1
ATOM 837 O O . ILE A 1 111 ? 0.676 10.108 -4.597 1.00 88.06 111 ILE A O 1
ATOM 841 N N . PRO A 1 112 ? 1.600 12.113 -4.099 1.00 87.94 112 PRO A N 1
ATOM 842 C CA . PRO A 1 112 ? 0.546 12.913 -4.715 1.00 87.94 112 PRO A CA 1
ATOM 843 C C . PRO A 1 112 ? 0.355 12.583 -6.199 1.00 87.94 112 PRO A C 1
ATOM 845 O O . PRO A 1 112 ? 1.313 12.356 -6.936 1.00 87.94 112 PRO A O 1
ATOM 848 N N . ARG A 1 113 ? -0.901 12.563 -6.654 1.00 88.31 113 ARG A N 1
ATOM 849 C CA . ARG A 1 113 ? -1.267 12.244 -8.041 1.00 88.31 113 ARG A CA 1
ATOM 850 C C . ARG A 1 113 ? -2.276 13.249 -8.563 1.00 88.31 113 ARG A C 1
ATOM 852 O O . ARG A 1 113 ? -3.144 13.691 -7.819 1.00 88.31 113 ARG A O 1
ATOM 859 N N . GLN A 1 114 ? -2.206 13.509 -9.867 1.00 91.06 114 GLN A N 1
ATOM 860 C CA . GLN A 1 114 ? -3.153 14.378 -10.577 1.00 91.06 114 GLN A CA 1
ATOM 861 C C . GLN A 1 114 ? -4.601 13.879 -10.473 1.00 91.06 114 GLN A C 1
ATOM 863 O O . GLN A 1 114 ? -5.538 14.66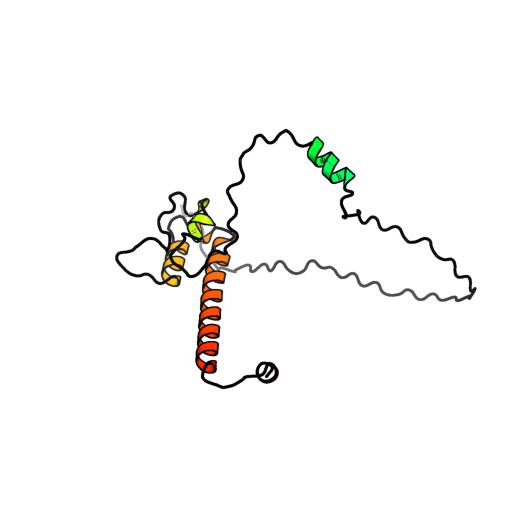6 -10.421 1.00 91.06 114 GLN A O 1
ATOM 868 N N . ARG A 1 115 ? -4.794 12.555 -10.425 1.00 91.88 115 ARG A N 1
ATOM 869 C CA . ARG A 1 115 ? -6.100 11.924 -10.210 1.00 91.88 115 ARG A CA 1
ATOM 870 C C . ARG A 1 115 ? -6.049 11.033 -8.983 1.00 91.88 115 ARG A C 1
ATOM 872 O O . ARG A 1 115 ? -5.074 10.306 -8.777 1.00 91.88 115 ARG A O 1
ATOM 879 N N . SER A 1 116 ? -7.112 11.068 -8.184 1.00 90.25 116 SER A N 1
ATOM 880 C CA . SER A 1 116 ? -7.248 10.169 -7.046 1.00 90.25 116 SER A CA 1
ATOM 881 C C . SER A 1 116 ? -7.427 8.732 -7.541 1.00 90.25 116 SER A C 1
ATOM 883 O O . SER A 1 116 ? -8.195 8.443 -8.457 1.00 90.25 116 SER A O 1
ATOM 885 N N . VAL A 1 117 ? -6.679 7.809 -6.939 1.00 91.56 117 VAL A N 1
ATOM 886 C CA . VAL A 1 117 ? -6.762 6.379 -7.243 1.00 91.56 117 VAL A CA 1
ATOM 887 C C . VAL A 1 117 ? -7.155 5.651 -5.964 1.00 91.56 117 VAL A C 1
ATOM 889 O O . VAL A 1 117 ? -6.584 5.885 -4.899 1.00 91.56 117 VAL A O 1
ATOM 892 N N . SER A 1 118 ? -8.154 4.775 -6.059 1.00 92.25 118 SER A N 1
ATOM 893 C CA . SER A 1 118 ? -8.520 3.867 -4.967 1.00 92.25 118 SER A CA 1
ATOM 894 C C . SER A 1 118 ? -7.392 2.872 -4.702 1.00 92.25 118 SER A C 1
ATOM 896 O O . SER A 1 118 ? -6.779 2.373 -5.645 1.00 92.25 118 SER A O 1
ATOM 898 N N . TYR A 1 119 ? -7.174 2.506 -3.437 1.00 92.19 119 TYR A N 1
ATOM 899 C CA . TYR A 1 119 ? -6.151 1.527 -3.058 1.00 92.19 119 TYR A CA 1
ATOM 900 C C . TYR A 1 119 ? -6.296 0.200 -3.825 1.00 92.19 119 TYR A C 1
ATOM 902 O O . TYR A 1 119 ? -5.314 -0.347 -4.316 1.00 92.19 119 TYR A O 1
ATOM 910 N N . LYS A 1 120 ? -7.532 -0.275 -4.049 1.00 94.06 120 LYS A N 1
ATOM 911 C CA . LYS A 1 120 ? -7.790 -1.496 -4.839 1.00 94.06 120 LYS A CA 1
ATOM 912 C C . LYS A 1 120 ? -7.341 -1.355 -6.299 1.00 94.06 120 LYS A C 1
ATOM 914 O O . LYS A 1 120 ? -6.781 -2.289 -6.865 1.00 94.06 120 LYS A O 1
ATOM 919 N N . ASN A 1 121 ? -7.577 -0.192 -6.911 1.00 94.81 121 ASN A N 1
ATOM 920 C CA . ASN A 1 121 ? -7.166 0.074 -8.294 1.00 94.81 121 ASN A CA 1
ATOM 921 C C . ASN A 1 121 ? -5.645 0.207 -8.405 1.00 94.81 121 ASN A C 1
ATOM 923 O O . ASN A 1 121 ? -5.059 -0.305 -9.353 1.00 94.81 121 ASN A O 1
ATOM 927 N N . TYR A 1 122 ? -5.022 0.834 -7.410 1.00 93.81 122 TYR A N 1
ATOM 928 C CA . TYR A 1 122 ? -3.574 0.921 -7.285 1.00 93.81 122 TYR A CA 1
ATOM 929 C C . TYR A 1 122 ? -2.925 -0.469 -7.188 1.00 93.81 122 TYR A C 1
ATOM 931 O O . TYR A 1 122 ? -2.075 -0.804 -8.007 1.00 93.81 122 TYR A O 1
ATOM 939 N N . VAL A 1 123 ? -3.391 -1.324 -6.272 1.00 94.56 123 VAL A N 1
ATOM 940 C CA . VAL A 1 123 ? -2.887 -2.701 -6.130 1.00 94.56 123 VAL A CA 1
ATOM 941 C C . VAL A 1 123 ? -3.096 -3.505 -7.415 1.00 94.56 123 VAL A C 1
ATOM 943 O O . VAL A 1 123 ? -2.189 -4.210 -7.853 1.00 94.56 123 VAL A O 1
ATOM 946 N N . ARG A 1 124 ? -4.258 -3.365 -8.072 1.00 96.06 124 ARG A N 1
ATOM 947 C CA . ARG A 1 124 ? -4.515 -4.019 -9.364 1.00 96.06 124 ARG A CA 1
ATOM 948 C C . ARG A 1 124 ? -3.496 -3.600 -10.423 1.00 96.06 124 ARG A C 1
ATOM 950 O O . ARG A 1 124 ? -3.060 -4.446 -11.195 1.00 96.06 124 ARG A O 1
ATOM 957 N N . HIS A 1 125 ? -3.135 -2.321 -10.469 1.00 95.06 125 HIS A N 1
ATOM 958 C CA . HIS A 1 125 ? -2.124 -1.824 -11.396 1.00 95.06 125 HIS A CA 1
ATOM 959 C C . HIS A 1 125 ? -0.741 -2.420 -11.100 1.00 95.06 125 HIS A C 1
ATOM 961 O O . HIS A 1 125 ? -0.084 -2.876 -12.028 1.00 95.06 125 HIS A O 1
ATOM 967 N N . LEU A 1 126 ? -0.341 -2.511 -9.826 1.00 95.00 126 LEU A N 1
ATOM 968 C CA . LEU A 1 126 ? 0.931 -3.136 -9.446 1.00 95.00 126 LEU A CA 1
ATOM 969 C C . LEU A 1 126 ? 0.993 -4.619 -9.823 1.00 95.00 126 LEU A C 1
ATOM 971 O O . LEU A 1 126 ? 1.985 -5.069 -10.381 1.00 95.00 126 LEU A O 1
ATOM 975 N N . ILE A 1 127 ? -0.073 -5.382 -9.575 1.00 95.81 127 ILE A N 1
ATOM 976 C CA . ILE A 1 127 ? -0.121 -6.807 -9.945 1.00 95.81 127 ILE A CA 1
ATOM 977 C C . ILE A 1 127 ? -0.025 -6.989 -11.468 1.00 95.81 127 ILE A C 1
ATOM 979 O O . ILE A 1 127 ? 0.597 -7.941 -11.928 1.00 95.81 127 IL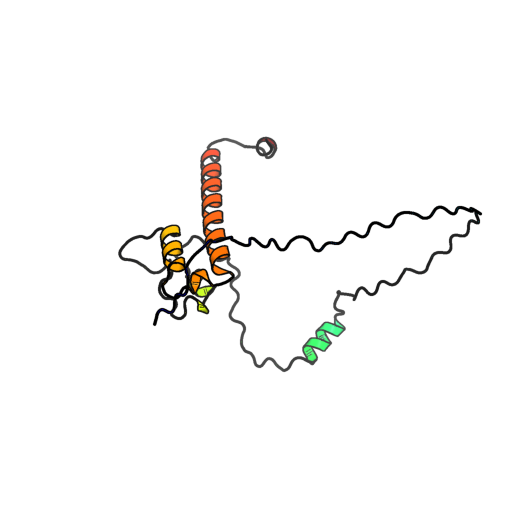E A O 1
ATOM 983 N N . LYS A 1 128 ? -0.605 -6.067 -12.245 1.00 96.12 128 LYS A N 1
ATOM 984 C CA . LYS A 1 128 ? -0.547 -6.051 -13.715 1.00 96.12 128 LYS A CA 1
ATOM 985 C C . LYS A 1 128 ? 0.707 -5.371 -14.278 1.00 96.12 128 LYS A C 1
ATOM 987 O O . LYS A 1 128 ? 0.770 -5.147 -15.483 1.00 96.12 128 LYS A O 1
ATOM 992 N N . HIS A 1 129 ? 1.663 -4.993 -13.432 1.00 94.62 129 HIS A N 1
ATOM 993 C CA . HIS A 1 129 ? 2.885 -4.340 -13.877 1.00 94.62 129 HIS A CA 1
ATOM 994 C C . HIS A 1 129 ? 3.632 -5.233 -14.872 1.00 94.62 129 HIS A C 1
ATOM 996 O O . HIS A 1 129 ? 3.766 -6.434 -14.643 1.00 94.62 129 HIS A O 1
ATOM 1002 N N . GLU A 1 130 ? 4.159 -4.630 -15.936 1.00 94.44 130 GLU A N 1
ATOM 1003 C CA . GLU A 1 130 ? 4.785 -5.316 -17.074 1.00 94.44 130 GLU A CA 1
ATOM 1004 C C . GLU A 1 130 ? 5.849 -6.333 -16.650 1.00 94.44 130 GLU A C 1
ATOM 1006 O O . GLU A 1 130 ? 5.864 -7.468 -17.108 1.00 94.44 130 GLU A O 1
ATOM 1011 N N . SER A 1 131 ? 6.694 -5.959 -15.690 1.00 93.25 131 SER A N 1
ATOM 1012 C CA . SER A 1 131 ? 7.764 -6.841 -15.222 1.00 93.25 131 SER A CA 1
ATOM 1013 C C . SER A 1 131 ? 7.283 -8.051 -14.404 1.00 93.25 131 SER A C 1
ATOM 1015 O O . SER A 1 131 ? 8.121 -8.799 -13.916 1.00 93.25 131 SER A O 1
ATOM 1017 N N . GLY A 1 132 ? 5.988 -8.174 -14.085 1.00 94.50 132 GLY A N 1
ATOM 1018 C CA . GLY A 1 132 ? 5.413 -9.271 -13.290 1.00 94.50 132 GLY A CA 1
ATOM 1019 C C . GLY A 1 132 ? 5.882 -9.373 -11.828 1.00 94.50 132 GLY A C 1
ATOM 1020 O O . GLY A 1 132 ? 5.291 -10.115 -11.046 1.00 94.50 132 GLY A O 1
ATOM 1021 N N . ARG A 1 133 ? 6.904 -8.605 -11.424 1.00 95.19 133 ARG A N 1
ATOM 1022 C CA . ARG A 1 133 ? 7.604 -8.702 -10.129 1.00 95.19 133 ARG A CA 1
ATOM 1023 C C . ARG A 1 133 ? 6.671 -8.680 -8.916 1.00 95.19 133 ARG A C 1
ATOM 1025 O O . ARG A 1 133 ? 6.843 -9.458 -7.988 1.00 95.19 133 ARG A O 1
ATOM 1032 N N . PHE A 1 134 ? 5.646 -7.829 -8.937 1.00 95.88 134 PHE A N 1
ATOM 1033 C CA . PHE A 1 134 ? 4.675 -7.714 -7.845 1.00 95.88 134 PHE A CA 1
ATOM 1034 C C . PHE A 1 134 ? 3.772 -8.940 -7.756 1.00 95.88 134 PHE A C 1
ATOM 1036 O O . PHE A 1 134 ? 3.443 -9.397 -6.664 1.00 95.88 134 PHE A O 1
ATOM 1043 N N . ALA A 1 135 ? 3.375 -9.482 -8.908 1.00 95.81 135 ALA A N 1
ATOM 1044 C CA . ALA A 1 135 ? 2.624 -10.718 -8.952 1.00 95.81 135 ALA A CA 1
ATOM 1045 C C . ALA A 1 135 ? 3.505 -11.884 -8.491 1.00 95.81 135 ALA A C 1
ATOM 1047 O O . ALA A 1 135 ? 3.040 -12.701 -7.713 1.00 95.81 135 ALA A O 1
ATOM 1048 N N . GLN A 1 136 ? 4.756 -11.989 -8.920 1.00 96.25 136 GLN A N 1
ATOM 1049 C CA . GLN A 1 136 ? 5.608 -13.135 -8.585 1.00 96.25 136 GLN A CA 1
ATOM 1050 C C . GLN A 1 136 ? 6.136 -13.110 -7.142 1.00 96.25 136 GLN A C 1
ATOM 1052 O O . GLN A 1 136 ? 6.486 -14.155 -6.602 1.00 96.25 136 GLN A O 1
ATOM 1057 N N . HIS A 1 137 ? 6.175 -11.943 -6.491 1.00 96.69 137 HIS A N 1
ATOM 1058 C CA . HIS A 1 137 ? 6.730 -11.826 -5.147 1.00 96.69 137 HIS A CA 1
ATOM 1059 C C . HIS A 1 137 ? 5.920 -12.632 -4.110 1.00 96.69 137 HIS A C 1
ATOM 1061 O O . HIS A 1 137 ? 4.724 -12.366 -3.927 1.00 96.69 137 HIS A O 1
ATOM 1067 N N . PRO A 1 138 ? 6.561 -13.533 -3.340 1.00 95.81 138 PRO A N 1
ATOM 1068 C CA . PRO A 1 138 ? 5.871 -14.538 -2.528 1.00 95.81 138 PRO A CA 1
ATOM 1069 C C . PRO A 1 138 ? 4.981 -13.933 -1.440 1.00 95.81 138 PRO A C 1
ATOM 1071 O O . PRO A 1 138 ? 3.954 -14.497 -1.089 1.00 95.81 138 PRO A O 1
ATOM 1074 N N . ARG A 1 139 ? 5.347 -12.759 -0.911 1.00 95.69 139 ARG A N 1
ATOM 1075 C CA . ARG A 1 139 ? 4.633 -12.117 0.208 1.00 95.69 139 ARG A CA 1
ATOM 1076 C C . ARG A 1 139 ? 3.754 -10.938 -0.195 1.00 95.69 139 ARG A C 1
ATOM 1078 O O . ARG A 1 139 ? 2.885 -10.535 0.573 1.00 95.69 139 ARG A O 1
ATOM 1085 N N . PHE A 1 140 ? 3.960 -10.370 -1.385 1.00 95.50 140 PHE A N 1
ATOM 1086 C CA . PHE A 1 140 ? 3.360 -9.074 -1.723 1.00 95.50 140 PHE A CA 1
ATOM 1087 C C . PHE A 1 140 ? 1.833 -9.168 -1.781 1.00 95.50 140 PHE A C 1
ATOM 1089 O O . PHE A 1 140 ? 1.141 -8.367 -1.154 1.00 95.50 140 PHE A O 1
ATOM 1096 N N . ARG A 1 141 ? 1.315 -10.202 -2.460 1.00 94.94 141 ARG A N 1
ATOM 1097 C CA . ARG A 1 141 ? -0.127 -10.464 -2.608 1.00 94.94 141 ARG A CA 1
ATOM 1098 C C . ARG A 1 141 ? -0.833 -10.602 -1.260 1.00 94.94 141 ARG A C 1
ATOM 1100 O O . ARG A 1 141 ? -1.889 -10.010 -1.066 1.00 94.94 141 ARG A O 1
ATOM 1107 N N . PHE A 1 142 ? -0.232 -11.339 -0.329 1.00 95.38 142 PHE A N 1
ATOM 1108 C CA . PHE A 1 142 ? -0.802 -11.554 0.999 1.00 95.38 142 PHE A CA 1
ATOM 1109 C C . PHE A 1 142 ? -0.828 -10.269 1.821 1.00 95.38 142 PHE A C 1
ATOM 1111 O O . PHE A 1 142 ? -1.836 -9.978 2.458 1.00 95.38 142 PHE A O 1
ATOM 1118 N N . VAL A 1 143 ? 0.231 -9.456 1.757 1.00 94.06 143 VAL A N 1
ATOM 1119 C CA . VAL A 1 143 ? 0.275 -8.176 2.476 1.00 94.06 143 VAL A CA 1
ATOM 1120 C C . VAL A 1 143 ? -0.786 -7.212 1.953 1.00 94.06 143 VAL A C 1
ATOM 1122 O O . VAL A 1 143 ? -1.571 -6.693 2.745 1.00 94.06 143 VAL A O 1
ATOM 1125 N N . VAL A 1 144 ? -0.883 -7.010 0.634 1.00 94.19 144 VAL A N 1
ATOM 1126 C CA . VAL A 1 144 ? -1.904 -6.105 0.076 1.00 94.19 144 VAL A CA 1
ATOM 1127 C C . VAL A 1 144 ? -3.321 -6.626 0.312 1.00 94.19 144 VAL A C 1
ATOM 1129 O O . VAL A 1 144 ? -4.218 -5.838 0.612 1.00 94.19 144 VAL A O 1
ATOM 1132 N N . PHE A 1 145 ? -3.530 -7.943 0.235 1.00 94.62 145 PHE A N 1
ATOM 1133 C CA . PHE A 1 145 ? -4.814 -8.568 0.538 1.00 94.62 145 PHE A CA 1
ATOM 1134 C C . PHE A 1 145 ? -5.211 -8.353 2.001 1.00 94.62 145 PHE A C 1
ATOM 1136 O O . PHE A 1 145 ? -6.301 -7.849 2.270 1.00 94.62 145 PHE A O 1
ATOM 1143 N N . ASN A 1 146 ? -4.308 -8.647 2.939 1.00 93.94 146 ASN A N 1
ATOM 1144 C CA . ASN A 1 146 ? -4.535 -8.454 4.366 1.00 93.94 146 ASN A CA 1
ATOM 1145 C C . ASN A 1 146 ? -4.847 -6.985 4.691 1.00 93.94 146 ASN A C 1
ATOM 1147 O O . ASN A 1 146 ? -5.776 -6.692 5.438 1.00 93.94 146 ASN A O 1
ATOM 1151 N N . THR A 1 147 ? -4.128 -6.039 4.086 1.00 92.88 147 THR A N 1
ATOM 1152 C CA . THR A 1 147 ? -4.416 -4.607 4.246 1.00 92.88 147 THR A CA 1
ATOM 1153 C C . THR A 1 147 ? -5.814 -4.245 3.737 1.00 92.88 147 THR A C 1
ATOM 1155 O O . THR A 1 147 ? -6.547 -3.520 4.409 1.00 92.88 147 THR A O 1
ATOM 1158 N N . ILE A 1 148 ? -6.242 -4.790 2.594 1.00 92.75 148 ILE A N 1
ATOM 1159 C CA . ILE A 1 148 ? -7.598 -4.571 2.067 1.00 92.75 148 ILE A CA 1
ATOM 1160 C C . ILE A 1 148 ? -8.668 -5.167 2.995 1.00 92.75 148 ILE A C 1
ATOM 1162 O O . ILE A 1 148 ? -9.705 -4.530 3.194 1.00 92.75 148 ILE A O 1
ATOM 1166 N N . MET A 1 149 ? -8.443 -6.364 3.542 1.00 94.88 149 MET A N 1
ATOM 1167 C CA . MET A 1 149 ? -9.373 -7.028 4.464 1.00 94.88 149 MET A CA 1
ATOM 1168 C C . MET A 1 149 ? -9.487 -6.271 5.787 1.00 94.88 149 MET A C 1
ATOM 1170 O O . MET A 1 149 ? -10.592 -5.930 6.207 1.00 94.88 149 MET A O 1
ATOM 1174 N N . ARG A 1 150 ? -8.356 -5.901 6.399 1.00 92.06 150 ARG A N 1
ATOM 1175 C CA . ARG A 1 150 ? -8.342 -5.128 7.648 1.00 92.06 150 ARG A CA 1
ATOM 1176 C C . ARG A 1 150 ? -8.987 -3.756 7.484 1.00 92.06 150 ARG A C 1
ATOM 1178 O O . ARG A 1 150 ? -9.715 -3.329 8.372 1.00 92.06 150 ARG A O 1
ATOM 1185 N N . HIS A 1 151 ? -8.815 -3.101 6.335 1.00 90.75 151 HIS A N 1
ATOM 1186 C CA . HIS A 1 151 ? -9.510 -1.842 6.051 1.00 90.75 151 HIS A CA 1
ATOM 1187 C C . HIS A 1 151 ? -11.038 -2.017 6.019 1.00 90.75 151 HIS A C 1
ATOM 1189 O O . HIS A 1 151 ? -11.780 -1.159 6.494 1.00 90.75 151 HIS A O 1
ATOM 1195 N N . GLN A 1 152 ? -11.528 -3.124 5.453 1.00 92.19 152 GLN A N 1
ATOM 1196 C CA . GLN A 1 152 ? -12.963 -3.421 5.419 1.00 92.19 152 GLN A CA 1
ATOM 1197 C C . GLN A 1 152 ? -13.503 -3.727 6.816 1.00 92.19 152 GLN A C 1
ATOM 1199 O O . GLN A 1 152 ? -14.496 -3.124 7.215 1.00 92.19 152 GLN A O 1
ATOM 1204 N N . ALA A 1 153 ? -12.816 -4.583 7.576 1.00 92.69 153 ALA A N 1
ATOM 1205 C CA . ALA A 1 153 ? -13.186 -4.908 8.950 1.00 92.69 153 ALA A CA 1
ATOM 1206 C C . ALA A 1 153 ? -13.213 -3.658 9.845 1.00 92.69 153 ALA A C 1
ATOM 1208 O O . ALA A 1 153 ? -14.199 -3.423 10.539 1.00 92.69 153 ALA A O 1
ATOM 1209 N N . ALA A 1 154 ? -12.189 -2.801 9.758 1.00 89.94 154 ALA A N 1
ATOM 1210 C CA . ALA A 1 154 ? -12.129 -1.546 10.504 1.00 89.94 154 ALA A CA 1
ATOM 1211 C C . ALA A 1 154 ? -13.296 -0.609 10.156 1.00 89.94 154 ALA A C 1
ATOM 1213 O O . ALA A 1 154 ? -13.877 0.012 11.043 1.00 89.94 154 ALA A O 1
ATOM 1214 N N . LYS A 1 155 ? -13.685 -0.534 8.877 1.00 89.38 155 LYS A N 1
ATOM 1215 C CA . LYS A 1 155 ? -14.840 0.266 8.449 1.00 89.38 155 LYS A CA 1
ATOM 1216 C C . LYS A 1 155 ? -16.154 -0.266 9.033 1.00 89.38 155 LYS A C 1
ATOM 1218 O O . LYS A 1 155 ? -16.979 0.534 9.471 1.00 89.38 155 LYS A O 1
ATOM 1223 N N . SER A 1 156 ? -16.344 -1.585 9.047 1.00 88.62 156 SER A N 1
ATOM 1224 C CA . SER A 1 156 ? -17.524 -2.229 9.638 1.00 88.62 156 SER A CA 1
ATOM 1225 C C . SER A 1 156 ? -17.585 -2.024 11.151 1.00 88.62 156 SER A C 1
ATOM 1227 O O . SER A 1 156 ? -18.619 -1.605 11.667 1.00 88.62 156 SER A O 1
ATOM 1229 N N . ALA A 1 157 ? -16.464 -2.228 11.847 1.00 88.38 157 ALA A N 1
ATOM 1230 C CA . ALA A 1 157 ? -16.349 -1.986 13.282 1.00 88.38 157 ALA A CA 1
ATOM 1231 C C . ALA A 1 157 ? -16.639 -0.519 13.626 1.00 88.38 157 ALA A C 1
ATOM 1233 O O . ALA A 1 157 ? -17.443 -0.234 14.507 1.00 88.38 157 ALA A O 1
ATOM 1234 N N . TRP A 1 158 ? -16.065 0.427 12.878 1.00 87.50 158 TRP A N 1
ATOM 1235 C CA . TRP A 1 158 ? -16.332 1.850 13.077 1.00 87.50 158 TRP A CA 1
ATOM 1236 C C . TRP A 1 158 ? -17.806 2.208 12.854 1.00 87.50 158 TRP A C 1
ATOM 1238 O O . TRP A 1 158 ? -18.379 2.980 13.621 1.00 87.50 158 TRP A O 1
ATOM 1248 N N . PHE A 1 159 ? -18.444 1.639 11.826 1.00 88.00 159 PHE A N 1
ATOM 1249 C CA . PHE A 1 159 ? -19.871 1.849 11.581 1.00 88.00 159 PHE A CA 1
ATOM 1250 C C . PHE A 1 159 ? -20.728 1.337 12.746 1.00 88.00 159 PHE A C 1
ATOM 1252 O O . PHE A 1 159 ? -21.659 2.027 13.164 1.00 88.00 159 PHE A O 1
ATOM 1259 N N . TYR A 1 160 ? -20.393 0.163 13.282 1.00 86.25 160 TYR A N 1
ATOM 1260 C CA . TYR A 1 160 ? -21.056 -0.425 14.441 1.00 86.25 160 TYR A CA 1
ATOM 1261 C C . TYR A 1 160 ? -20.899 0.455 15.686 1.00 86.25 160 TYR A C 1
ATOM 1263 O O . TYR A 1 160 ? -21.903 0.887 16.247 1.00 86.25 160 TYR A O 1
ATOM 1271 N N . VAL A 1 161 ? -19.664 0.837 16.033 1.00 87.44 161 VAL A N 1
ATOM 1272 C CA . VAL A 1 161 ? -19.370 1.742 17.157 1.00 87.44 16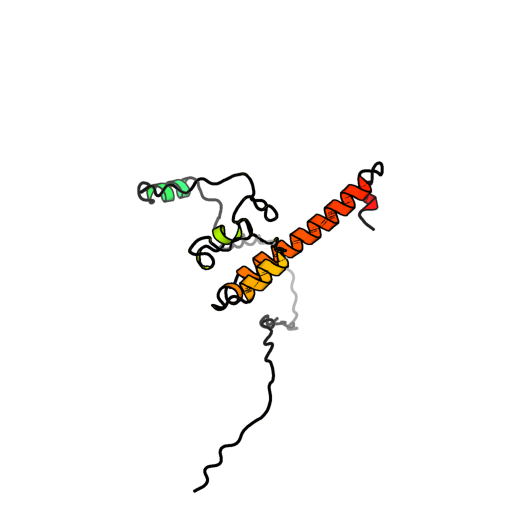1 VAL A CA 1
ATOM 1273 C C . VAL A 1 161 ? -20.135 3.056 17.016 1.00 87.44 161 VAL A C 1
ATOM 1275 O O . VAL A 1 161 ? -20.774 3.504 17.960 1.00 87.44 161 VAL A O 1
ATOM 1278 N N . ARG A 1 162 ? -20.153 3.662 15.822 1.00 84.31 162 ARG A N 1
ATOM 1279 C CA . ARG A 1 162 ? -20.881 4.919 15.594 1.00 84.31 162 ARG A CA 1
ATOM 1280 C C . ARG A 1 162 ? -22.394 4.764 15.756 1.00 84.31 162 ARG A C 1
ATOM 1282 O O . ARG A 1 162 ? -23.045 5.684 16.237 1.00 84.31 162 ARG A O 1
ATOM 1289 N N . ARG A 1 163 ? -22.963 3.628 15.343 1.00 81.69 163 ARG A N 1
ATOM 1290 C CA . ARG A 1 163 ? -24.393 3.331 15.522 1.00 81.69 163 ARG A CA 1
ATOM 1291 C C . ARG A 1 163 ? -24.746 3.106 16.995 1.00 81.69 163 ARG A C 1
ATOM 1293 O O . ARG A 1 163 ? -25.866 3.412 17.394 1.00 81.69 163 ARG A O 1
ATOM 1300 N N . GLN A 1 164 ? -23.808 2.582 17.777 1.00 75.88 164 GLN A N 1
ATOM 1301 C CA . GLN A 1 164 ? -23.993 2.271 19.194 1.00 75.88 164 GLN A CA 1
ATOM 1302 C C . GLN A 1 164 ? -23.639 3.411 20.139 1.00 75.88 164 GLN A C 1
ATOM 1304 O O . GLN A 1 164 ? -24.208 3.472 21.214 1.00 75.88 164 GLN A O 1
ATOM 1309 N N . ALA A 1 165 ? -22.805 4.366 19.725 1.00 69.69 165 ALA A N 1
ATOM 1310 C CA . ALA A 1 165 ? -22.460 5.542 20.526 1.00 69.69 165 ALA A CA 1
ATOM 1311 C C . ALA A 1 165 ? -23.672 6.418 20.919 1.00 69.69 165 ALA A C 1
ATOM 1313 O O . ALA A 1 165 ? -23.540 7.298 21.760 1.00 69.69 165 ALA A O 1
ATOM 1314 N N . GLY A 1 166 ? -24.843 6.198 20.306 1.00 67.88 166 GLY A N 1
ATOM 1315 C CA . GLY A 1 166 ? -26.116 6.820 20.686 1.00 67.88 166 GLY A CA 1
ATOM 1316 C C . GLY A 1 166 ? -27.063 5.927 21.502 1.00 67.88 166 GLY A C 1
ATOM 1317 O O . GLY A 1 166 ? -28.192 6.344 21.747 1.00 67.88 166 GLY A O 1
ATOM 1318 N N . ARG A 1 167 ? -26.664 4.705 21.880 1.00 65.25 167 ARG A N 1
ATOM 1319 C CA . ARG A 1 167 ? -27.432 3.803 22.752 1.00 65.25 167 ARG A CA 1
ATOM 1320 C C . ARG A 1 167 ? -26.733 3.705 24.117 1.00 65.25 167 ARG A C 1
ATOM 1322 O O . ARG A 1 167 ? -25.531 3.452 24.127 1.00 65.25 167 ARG A O 1
ATOM 1329 N N . PRO A 1 168 ? -27.439 3.913 25.241 1.00 63.47 168 PRO A N 1
ATOM 1330 C CA . PRO A 1 168 ? -26.869 3.684 26.564 1.00 63.47 168 PRO A CA 1
ATOM 1331 C C . PRO A 1 168 ? -26.613 2.182 26.776 1.00 63.47 168 PRO A C 1
ATOM 1333 O O . PRO A 1 168 ? -27.481 1.368 26.476 1.00 63.47 168 PRO A O 1
ATOM 1336 N N . ASP A 1 169 ? -25.401 1.871 27.236 1.00 64.25 169 ASP A N 1
ATOM 1337 C CA . ASP A 1 169 ? -24.894 0.625 27.828 1.00 64.25 169 ASP A CA 1
ATOM 1338 C C . ASP A 1 169 ? -25.349 -0.702 27.206 1.00 64.25 169 ASP A C 1
ATOM 1340 O O . ASP A 1 169 ? -26.304 -1.342 27.636 1.00 64.25 169 ASP A O 1
ATOM 1344 N N . ILE A 1 170 ? -24.568 -1.159 26.228 1.00 63.34 170 ILE A N 1
ATOM 1345 C CA . ILE A 1 170 ? -24.624 -2.526 25.704 1.00 63.34 170 ILE A CA 1
ATOM 1346 C C . ILE A 1 170 ? -23.670 -3.350 26.564 1.00 63.34 170 ILE A C 1
ATOM 1348 O O . ILE A 1 170 ? -22.449 -3.171 26.500 1.00 63.34 170 ILE A O 1
ATOM 1352 N N . THR A 1 171 ? -24.218 -4.202 27.423 1.00 62.84 171 THR A N 1
ATOM 1353 C CA . THR A 1 171 ? -23.427 -5.114 28.252 1.00 62.84 171 THR A CA 1
ATOM 1354 C C . THR A 1 171 ? -22.832 -6.224 27.381 1.00 62.84 171 THR A C 1
ATOM 1356 O O . THR A 1 171 ? -23.353 -6.551 26.315 1.00 62.84 171 THR A O 1
ATOM 1359 N N . ILE A 1 172 ? -21.708 -6.809 27.816 1.00 64.94 172 ILE A N 1
ATOM 1360 C CA . ILE A 1 172 ? -20.994 -7.883 27.089 1.00 64.94 172 ILE A CA 1
ATOM 1361 C C . ILE A 1 172 ? -21.937 -9.056 26.748 1.00 64.94 172 ILE A C 1
ATOM 1363 O O . ILE A 1 172 ? -21.735 -9.735 25.745 1.00 64.94 172 ILE A O 1
ATOM 1367 N N . GLU A 1 173 ? -23.004 -9.244 27.525 1.00 68.12 173 GLU A N 1
ATOM 1368 C CA . GLU A 1 173 ? -23.997 -10.301 27.319 1.00 68.12 173 GLU A CA 1
ATOM 1369 C C . GLU A 1 173 ? -24.857 -10.112 26.058 1.00 68.12 173 GLU A C 1
ATOM 1371 O O . GLU A 1 173 ? -25.256 -11.098 25.455 1.00 68.12 173 GLU A O 1
ATOM 1376 N N . GLU A 1 174 ? -25.064 -8.883 25.570 1.00 64.00 174 GLU A N 1
ATOM 1377 C CA . GLU A 1 174 ? -25.774 -8.640 24.299 1.00 64.00 174 GLU A CA 1
ATOM 1378 C C . GLU A 1 174 ? -24.900 -8.886 23.052 1.00 64.00 174 GLU A C 1
ATOM 1380 O O . GLU A 1 174 ? -25.407 -8.912 21.929 1.00 64.00 174 GLU A O 1
ATOM 1385 N N . LEU A 1 175 ? -23.581 -9.048 23.218 1.00 62.03 175 LEU A N 1
ATOM 1386 C CA . LEU A 1 175 ? -22.637 -9.301 22.119 1.00 62.03 175 LEU A CA 1
ATOM 1387 C C . LEU A 1 175 ? -22.453 -10.794 21.805 1.00 62.03 175 LEU A C 1
ATOM 1389 O O . LEU A 1 175 ? -21.937 -11.126 20.735 1.00 62.03 175 LEU A O 1
ATOM 1393 N N . HIS A 1 176 ? -22.892 -11.679 22.698 1.00 57.72 176 HIS A N 1
ATOM 1394 C CA . HIS A 1 176 ? -22.962 -13.119 22.472 1.00 57.72 176 HIS A CA 1
ATOM 1395 C C . HIS A 1 176 ? -24.403 -13.478 22.093 1.00 57.72 176 HIS A C 1
ATOM 1397 O O . HIS A 1 176 ? -25.211 -13.800 22.956 1.00 57.72 176 HIS A O 1
ATOM 1403 N N . GLY A 1 177 ? -24.735 -13.336 20.806 1.00 48.81 177 GLY A N 1
ATOM 1404 C CA . GLY A 1 177 ? -26.010 -13.819 20.263 1.00 48.81 177 GLY A CA 1
ATOM 1405 C C . GLY A 1 177 ? -26.152 -15.333 20.356 1.00 48.81 177 GLY A C 1
ATOM 1406 O O . GLY A 1 177 ? -25.113 -16.023 20.228 1.00 48.81 177 GLY A O 1
#

Foldseek 3Di:
DDDDDDDDDDDDDDPPDPDDPPDDDDDDDDDDDDDDDDDDPPPDDPPPPPDPDPPDDPVNVVVVVVPDPDPPDPPDDDDDPDDDDLPDLPDQVCCVVCCVLVVPSPLGQSDDDPDHDDLVRSLVCSCVDPVNCQVPPPCNVVVSVVSVVVVVVVVVVVVVCVVCVPPPDDDPVNVPD

Radius of gyration: 31.13 Å; Cα contacts (8 Å, |Δi|>4): 47; chains: 1; bounding box: 62×79×95 Å

Sequence (177 aa):
MLHNACLPALAVCNDGSVVDHILTQSTDPDPNSSTETDDTEEIDAPVSTAVPNFIPDRTELDAIRNMLPPPNALALPPFRSTPINDFNRTKPLLSLAFPALFPYGGAEFTIPRQRSVSYKNYVRHLIKHESGRFAQHPRFRFVVFNTIMRHQAAKSAWFYVRRQAGRPDITIEELHG

Mean predicted aligned error: 19.16 Å

Organism: NCBI:txid229535

Solvent-accessible surface area (backbone atoms only — not comparable to full-atom values): 12392 Å² total; per-residue (Å²): 137,87,81,88,81,88,83,85,86,86,88,79,88,83,85,76,73,93,76,89,87,77,85,81,82,82,82,81,86,83,91,79,88,81,88,84,90,79,96,69,91,72,79,71,71,81,80,80,69,92,68,79,81,83,71,76,52,72,69,54,58,52,50,54,57,72,70,48,72,78,77,81,69,75,71,72,77,86,82,72,93,68,82,84,66,92,85,50,62,86,54,57,61,64,34,71,75,35,43,88,82,21,78,80,54,63,91,40,88,45,58,88,62,99,63,92,73,54,70,70,58,51,53,53,48,48,47,65,34,90,82,38,57,52,57,68,37,91,58,50,58,58,52,56,48,50,52,53,51,52,53,50,51,52,50,52,51,50,53,50,52,62,67,44,75,79,52,88,82,82,54,77,72,76,74,63,123

pLDDT: mean 72.63, std 20.46, range [30.66, 96.69]

Secondary structure (DSSP, 8-state):
-------------------------PPPPP-------------PPP--------S--HHHHHHHHHHSPP----PPPPPPSSPPPTT-TTS-HHHHH-TTT-TTSTT-TTS--SS---HHHHHHHHHT-TT-HHHH-TTHHHHHHHHHHHHHHHHHHHHHHHHHTTSS---GGGG--